Protein AF-A0A0N4XCE1-F1 (afdb_monomer_lite)

Organism: Nippostrongylus brasiliensis (NCBI:txid27835)

Foldseek 3Di:
DVQLVVLLVVLVLVLVVLLVLLVLLLVLVLVLCCLVVVDPNPDRDPVSVVSNVVSVVVSVVSSVVCSVQSQWGDDQLAIAGDPVTPCSVVVLVVSVVSRPVSLVSSLVSLVVSLVSLVPDDDPVSPVVNLLSVLVNVLSVVLSVLSVVLSCCRSPVVVCCVVPNNDSVVRNVSVVSSVVSVVSNVVSCVVSVD

Sequence (193 aa):
MFFSLFQVCGTTLNSLWLALFPLMVVLSINRILVICNVVSANEFPFASKVVMLLGWLYIIGIWLYGCITQNMTLSGVGWGYDFSKVGSDTLSALEWYFCFPSLLVTYIAYLVIVIRLKMTKSGQVGLRKNRESRILVQATLLCSYMSTLIVFWHNLDFTEFWLPATDVAIAVLNCVWIFFGYLNPALLVILNA

Structure (mmCIF, N/CA/C/O backbone):
data_AF-A0A0N4XCE1-F1
#
_entry.id   AF-A0A0N4XCE1-F1
#
loop_
_atom_site.group_PDB
_atom_site.id
_atom_site.type_symbol
_atom_site.label_atom_id
_atom_site.label_alt_id
_atom_site.label_comp_id
_atom_site.label_asym_id
_atom_site.label_entity_id
_atom_site.label_seq_id
_atom_site.pdbx_PDB_ins_code
_atom_site.Cartn_x
_atom_site.Cartn_y
_atom_site.Cartn_z
_atom_site.occupancy
_atom_site.B_iso_or_equiv
_atom_site.auth_seq_id
_atom_site.auth_comp_id
_atom_site.auth_asym_id
_atom_site.auth_atom_id
_atom_site.pdbx_PDB_model_num
ATOM 1 N N . MET A 1 1 ? 3.809 -0.750 -30.812 1.00 57.03 1 MET A N 1
ATOM 2 C CA . MET A 1 1 ? 2.467 -0.786 -30.188 1.00 57.03 1 MET A CA 1
ATOM 3 C C . MET A 1 1 ? 2.385 -1.828 -29.073 1.00 57.03 1 MET A C 1
ATOM 5 O O . MET A 1 1 ? 2.072 -1.443 -27.959 1.00 57.03 1 MET A O 1
ATOM 9 N N . PHE A 1 2 ? 2.737 -3.099 -29.320 1.00 60.16 2 PHE A N 1
ATOM 10 C CA . PHE A 1 2 ? 2.739 -4.144 -28.278 1.00 60.16 2 PHE A CA 1
ATOM 11 C C . PHE A 1 2 ? 3.648 -3.833 -27.075 1.00 60.16 2 PHE A C 1
ATOM 13 O O . PHE A 1 2 ? 3.219 -3.985 -25.940 1.00 60.16 2 PHE A O 1
ATOM 20 N N . PHE A 1 3 ? 4.868 -3.336 -27.310 1.00 65.56 3 PHE A N 1
ATOM 21 C CA . PHE A 1 3 ? 5.822 -3.035 -26.233 1.00 65.56 3 PHE A CA 1
ATOM 22 C C . PHE A 1 3 ? 5.301 -1.955 -25.270 1.00 65.56 3 PHE A C 1
ATOM 24 O O . PHE A 1 3 ? 5.286 -2.161 -24.064 1.00 65.56 3 PHE A O 1
ATOM 31 N N . SER A 1 4 ? 4.755 -0.860 -25.806 1.00 71.94 4 SER A N 1
ATOM 32 C CA . SER A 1 4 ? 4.151 0.214 -25.007 1.00 71.94 4 SER A CA 1
ATOM 33 C C . SER A 1 4 ? 2.921 -0.247 -24.223 1.00 71.94 4 SER A C 1
ATOM 35 O O . SER A 1 4 ? 2.679 0.234 -23.122 1.00 71.94 4 SER A O 1
ATOM 37 N N . LEU A 1 5 ? 2.147 -1.196 -24.766 1.00 77.56 5 LEU A N 1
ATOM 38 C CA . LEU A 1 5 ? 0.986 -1.752 -24.071 1.00 77.56 5 LEU A CA 1
ATOM 39 C C . LEU A 1 5 ? 1.404 -2.556 -22.839 1.00 77.56 5 LEU A C 1
ATOM 41 O O . LEU A 1 5 ? 0.775 -2.414 -21.795 1.00 77.56 5 LEU A O 1
ATOM 45 N N . PHE A 1 6 ? 2.494 -3.325 -22.940 1.00 79.56 6 PHE A N 1
ATOM 46 C CA . PHE A 1 6 ? 3.118 -3.904 -21.759 1.00 79.56 6 PHE A CA 1
ATOM 47 C C . PHE A 1 6 ? 3.527 -2.772 -20.816 1.00 79.56 6 PHE A C 1
ATOM 49 O O . PHE A 1 6 ? 2.880 -2.606 -19.803 1.00 79.56 6 PHE A O 1
ATOM 56 N N . GLN A 1 7 ? 4.457 -1.887 -21.148 1.00 79.56 7 GLN A N 1
ATOM 57 C CA . GLN A 1 7 ? 4.915 -0.836 -20.215 1.00 79.56 7 GLN A CA 1
ATOM 58 C C . GLN A 1 7 ? 3.780 -0.105 -19.449 1.00 79.56 7 GLN A C 1
ATOM 60 O O . GLN A 1 7 ? 3.842 0.014 -18.224 1.00 79.56 7 GLN A O 1
ATOM 65 N N . VAL A 1 8 ? 2.678 0.244 -20.129 1.00 82.50 8 VAL A N 1
ATOM 66 C CA . VAL A 1 8 ? 1.460 0.806 -19.510 1.00 82.50 8 VAL A CA 1
ATOM 67 C C . VAL A 1 8 ? 0.790 -0.140 -18.500 1.00 82.50 8 VAL A C 1
ATOM 69 O O . VAL A 1 8 ? 0.399 0.305 -17.418 1.00 82.50 8 VAL A O 1
ATOM 72 N N . CYS A 1 9 ? 0.647 -1.434 -18.797 1.00 83.75 9 CYS A N 1
ATOM 73 C CA . CYS A 1 9 ? 0.089 -2.420 -17.866 1.00 83.75 9 CYS A CA 1
ATOM 74 C C . CYS A 1 9 ? 0.880 -2.503 -16.551 1.00 83.75 9 CYS A C 1
ATOM 76 O O . CYS A 1 9 ? 0.269 -2.545 -15.487 1.00 83.75 9 CYS A O 1
ATOM 78 N N . GLY A 1 10 ? 2.211 -2.466 -16.579 1.00 81.38 10 GLY A N 1
ATOM 79 C CA . GLY A 1 10 ? 3.018 -2.535 -15.353 1.00 81.38 10 GLY A CA 1
ATOM 80 C C . GLY A 1 10 ? 3.035 -1.242 -14.577 1.00 81.38 10 GLY A C 1
ATOM 81 O O . GLY A 1 10 ? 2.929 -1.274 -13.356 1.00 81.38 10 GLY A O 1
ATOM 82 N N . THR A 1 11 ? 3.071 -0.096 -15.262 1.00 83.62 11 THR A N 1
ATOM 83 C CA . THR A 1 11 ? 2.845 1.194 -14.602 1.00 83.62 11 THR A CA 1
ATOM 84 C C . THR A 1 11 ? 1.480 1.219 -13.916 1.00 83.62 11 THR A C 1
ATOM 86 O O . THR A 1 11 ? 1.360 1.724 -12.802 1.00 83.62 11 THR A O 1
ATOM 89 N N . THR A 1 12 ? 0.457 0.636 -14.544 1.00 85.81 12 THR A N 1
ATOM 90 C CA . THR A 1 12 ? -0.886 0.515 -13.963 1.00 85.81 12 THR A CA 1
ATOM 91 C C . THR A 1 12 ? -0.891 -0.408 -12.746 1.00 85.81 12 THR A C 1
ATOM 93 O O . THR A 1 12 ? -1.392 -0.005 -11.701 1.00 85.81 12 THR A O 1
ATOM 96 N N . LEU A 1 13 ? -0.299 -1.604 -12.836 1.00 85.12 13 LEU A N 1
ATOM 97 C CA . LEU A 1 13 ? -0.189 -2.539 -11.708 1.00 85.12 13 LEU A CA 1
ATOM 98 C C . LEU A 1 13 ? 0.541 -1.911 -10.518 1.00 85.12 13 LEU A C 1
ATOM 100 O O . LEU A 1 13 ? 0.064 -1.989 -9.389 1.00 85.12 13 LEU A O 1
ATOM 104 N N . ASN A 1 14 ? 1.651 -1.231 -10.782 1.00 84.94 14 ASN A N 1
ATOM 105 C CA . ASN A 1 14 ? 2.439 -0.560 -9.763 1.00 84.94 14 ASN A CA 1
ATOM 106 C C . ASN A 1 14 ? 1.686 0.627 -9.132 1.00 84.94 14 ASN A C 1
ATOM 108 O O . ASN A 1 14 ? 1.637 0.776 -7.915 1.00 84.94 14 ASN A O 1
ATOM 112 N N . SER A 1 15 ? 0.983 1.422 -9.941 1.00 86.50 15 SER A N 1
ATOM 113 C CA . SER A 1 15 ? 0.158 2.527 -9.433 1.00 86.50 15 SER A CA 1
ATOM 114 C C . SER A 1 15 ? -1.024 2.022 -8.594 1.00 86.50 15 SER A C 1
ATOM 116 O O . SER A 1 15 ? -1.350 2.603 -7.560 1.00 86.50 15 SER A O 1
ATOM 118 N N . LEU A 1 16 ? -1.650 0.910 -8.994 1.00 85.75 16 LEU A N 1
ATOM 119 C CA . LEU A 1 16 ? -2.695 0.244 -8.212 1.00 85.75 16 LEU A CA 1
ATOM 120 C C . LEU A 1 16 ? -2.150 -0.335 -6.904 1.00 85.75 16 LEU A C 1
ATOM 122 O O . LEU A 1 16 ? -2.832 -0.268 -5.884 1.00 85.75 16 LEU A O 1
ATOM 126 N N . TRP A 1 17 ? -0.923 -0.857 -6.904 1.00 84.69 17 TRP A N 1
ATOM 127 C CA . TRP A 1 17 ? -0.234 -1.266 -5.683 1.00 84.69 17 TRP A CA 1
ATOM 128 C C . TRP A 1 17 ? -0.038 -0.083 -4.728 1.00 84.69 17 TRP A C 1
ATOM 130 O O . TRP A 1 17 ? -0.446 -0.156 -3.566 1.00 84.69 17 TRP A O 1
ATOM 140 N N . LEU A 1 18 ? 0.486 1.043 -5.226 1.00 85.94 18 LEU A N 1
ATOM 141 C CA . LEU A 1 18 ? 0.635 2.271 -4.440 1.00 85.94 18 LEU A CA 1
ATOM 142 C C . LEU A 1 18 ? -0.704 2.793 -3.904 1.00 85.94 18 LEU A C 1
ATOM 144 O O . LEU A 1 18 ? -0.746 3.371 -2.818 1.00 85.94 18 LEU A O 1
ATOM 148 N N . ALA A 1 19 ? -1.807 2.545 -4.615 1.00 86.56 19 ALA A N 1
ATOM 149 C CA . ALA A 1 19 ? -3.144 2.937 -4.183 1.00 86.56 19 ALA A CA 1
ATOM 150 C C . ALA A 1 19 ? -3.626 2.244 -2.907 1.00 86.56 19 ALA A C 1
ATOM 152 O O . ALA A 1 19 ? -4.460 2.789 -2.179 1.00 86.56 19 ALA A O 1
ATOM 153 N N . LEU A 1 20 ? -3.082 1.069 -2.593 1.00 84.81 20 LEU A N 1
ATOM 154 C CA . LEU A 1 20 ? -3.478 0.311 -1.411 1.00 84.81 20 LEU A CA 1
ATOM 155 C C . LEU A 1 20 ? -3.011 0.995 -0.118 1.00 84.81 20 LEU A C 1
ATOM 157 O O . LEU A 1 20 ? -3.714 0.935 0.889 1.00 84.81 20 LEU A O 1
ATOM 161 N N . PHE A 1 21 ? -1.886 1.713 -0.140 1.00 85.06 21 PHE A N 1
ATOM 162 C CA . PHE A 1 21 ? -1.338 2.403 1.033 1.00 85.06 21 PHE A CA 1
ATOM 163 C C . PHE A 1 21 ? -2.239 3.522 1.587 1.00 85.06 21 PHE A C 1
ATOM 165 O O . PHE A 1 21 ? -2.607 3.443 2.763 1.00 85.06 21 PHE A O 1
ATOM 172 N N . PRO A 1 22 ? -2.673 4.530 0.803 1.00 84.62 22 PRO A N 1
ATOM 173 C CA . PRO A 1 22 ? -3.560 5.573 1.309 1.00 84.62 22 PRO A CA 1
ATOM 174 C C . PRO A 1 22 ? -4.931 5.014 1.695 1.00 84.62 22 PRO A C 1
ATOM 176 O O . PRO A 1 22 ? -5.521 5.483 2.668 1.00 84.62 22 PRO A O 1
ATOM 179 N N . LEU A 1 23 ? -5.420 3.973 1.007 1.00 84.31 23 LEU A N 1
ATOM 180 C CA . LEU A 1 23 ? -6.647 3.278 1.401 1.00 84.31 23 LEU A CA 1
ATOM 181 C C . LEU A 1 23 ? -6.518 2.656 2.798 1.00 84.31 23 LEU A C 1
ATOM 183 O O . LEU A 1 23 ? -7.399 2.851 3.636 1.00 84.31 23 LEU A O 1
ATOM 187 N N . MET A 1 24 ? -5.416 1.958 3.089 1.00 83.56 24 MET A N 1
ATOM 188 C CA . MET A 1 24 ? -5.165 1.393 4.420 1.00 83.56 24 MET A CA 1
ATOM 189 C C . MET A 1 24 ? -5.079 2.469 5.505 1.00 83.56 24 MET A C 1
ATOM 191 O O . MET A 1 24 ? -5.692 2.313 6.565 1.00 83.56 24 MET A O 1
ATOM 195 N N . VAL A 1 25 ? -4.386 3.579 5.228 1.00 85.69 25 VAL A N 1
ATOM 196 C CA . VAL A 1 25 ? -4.276 4.715 6.154 1.00 85.69 25 VAL A CA 1
ATOM 197 C C . VAL A 1 25 ? -5.663 5.277 6.469 1.00 85.69 25 VAL A C 1
ATOM 199 O O . VAL A 1 25 ? -6.041 5.356 7.637 1.00 85.69 25 VAL A O 1
ATOM 202 N N . VAL A 1 26 ? -6.469 5.581 5.449 1.00 86.25 26 VAL A N 1
ATOM 203 C CA . VAL A 1 26 ? -7.836 6.102 5.612 1.00 86.25 26 VAL A CA 1
ATOM 204 C C . VAL A 1 26 ? -8.719 5.141 6.412 1.00 86.25 26 VAL A C 1
ATOM 206 O O . VAL A 1 26 ? -9.411 5.562 7.342 1.00 86.25 26 VAL A O 1
ATOM 209 N N . LEU A 1 27 ? -8.674 3.842 6.103 1.00 83.50 27 LEU A N 1
ATOM 210 C CA . LEU A 1 27 ? -9.427 2.822 6.835 1.00 83.50 27 LEU A CA 1
ATOM 211 C C . LEU A 1 27 ? -9.006 2.746 8.309 1.00 83.50 27 LEU A C 1
ATOM 213 O O . LEU A 1 27 ? -9.868 2.645 9.185 1.00 83.50 27 LEU A O 1
ATOM 217 N N . SER A 1 28 ? -7.705 2.824 8.598 1.00 83.56 28 SER A N 1
ATOM 218 C CA . SER A 1 28 ? -7.186 2.798 9.971 1.00 83.56 28 SER A CA 1
ATOM 219 C C . SER A 1 28 ? -7.600 4.035 10.783 1.00 83.56 28 SER A C 1
ATOM 221 O O . SER A 1 28 ? -8.067 3.896 11.916 1.00 83.56 28 SER A O 1
ATOM 223 N N . ILE A 1 29 ? -7.540 5.232 10.185 1.00 82.75 29 ILE A N 1
ATOM 224 C CA . ILE A 1 29 ? -7.941 6.494 10.823 1.00 82.75 29 ILE A CA 1
ATOM 225 C C . ILE A 1 29 ? -9.445 6.499 11.103 1.00 82.75 29 ILE A C 1
ATOM 227 O O . ILE A 1 29 ? -9.869 6.820 12.214 1.00 82.75 29 ILE A O 1
ATOM 231 N N . ASN A 1 30 ? -10.261 6.089 10.127 1.00 82.62 30 ASN A N 1
ATOM 232 C CA . ASN A 1 30 ? -11.711 5.993 10.300 1.00 82.62 30 ASN A CA 1
ATOM 233 C C . ASN A 1 30 ? -12.082 5.065 11.460 1.00 82.62 30 ASN A C 1
ATOM 235 O O . ASN A 1 30 ? -12.936 5.408 12.276 1.00 82.62 30 ASN A O 1
ATOM 239 N N . ARG A 1 31 ? -11.402 3.918 11.586 1.00 78.81 31 ARG A N 1
ATOM 240 C CA . ARG A 1 31 ? -11.620 2.983 12.700 1.00 78.81 31 ARG A CA 1
ATOM 241 C C . ARG A 1 31 ? -11.295 3.611 14.055 1.00 78.81 31 ARG A C 1
ATOM 243 O O . ARG A 1 31 ? -12.079 3.449 14.988 1.00 78.81 31 ARG A O 1
ATOM 250 N N . ILE A 1 32 ? -10.204 4.373 14.169 1.00 80.56 32 ILE A N 1
ATOM 251 C CA . ILE A 1 32 ? -9.887 5.107 15.407 1.00 80.56 32 ILE A CA 1
ATOM 252 C C . ILE A 1 32 ? -10.985 6.105 15.750 1.00 80.56 32 ILE A C 1
ATOM 254 O O . ILE A 1 32 ? -11.426 6.147 16.897 1.00 80.56 32 ILE A O 1
ATOM 258 N N . LEU A 1 33 ? -11.414 6.915 14.781 1.00 78.50 33 LEU A N 1
ATOM 259 C CA . LEU A 1 33 ? -12.386 7.983 15.016 1.00 78.50 33 LEU A CA 1
ATOM 260 C C . LEU A 1 33 ? -13.724 7.435 15.524 1.00 78.50 33 LEU A C 1
ATOM 262 O O . LEU A 1 33 ? -14.292 7.991 16.467 1.00 78.50 33 LEU A O 1
ATOM 266 N N . VAL A 1 34 ? -14.165 6.301 14.975 1.00 77.25 34 VAL A N 1
ATOM 267 C CA . VAL A 1 34 ? -15.360 5.584 15.438 1.00 77.25 34 VAL A CA 1
ATOM 268 C C . VAL A 1 34 ? -15.159 5.007 16.844 1.00 77.25 34 VAL A C 1
ATOM 270 O O . VAL A 1 34 ? -16.040 5.115 17.691 1.00 77.25 34 VAL A O 1
ATOM 273 N N . ILE A 1 35 ? -13.998 4.419 17.147 1.00 72.00 35 ILE A N 1
ATOM 274 C CA . ILE A 1 35 ? -13.732 3.817 18.469 1.00 72.00 35 ILE A CA 1
ATOM 275 C C . ILE A 1 35 ? -13.596 4.871 19.569 1.00 72.00 35 ILE A C 1
ATOM 277 O O . ILE A 1 35 ? -14.050 4.646 20.691 1.00 72.00 35 ILE A O 1
ATOM 281 N N . CYS A 1 36 ? -13.014 6.024 19.251 1.00 70.12 36 CYS A N 1
ATOM 282 C CA . CYS A 1 36 ? -12.940 7.167 20.153 1.00 70.12 36 CYS A CA 1
ATOM 283 C C . CYS A 1 36 ? -14.289 7.894 20.313 1.00 70.12 36 CYS A C 1
ATOM 285 O O . CYS A 1 36 ? -14.337 8.872 21.054 1.00 70.12 36 CYS A O 1
ATOM 287 N N . ASN A 1 37 ? -15.364 7.439 19.645 1.00 68.50 37 ASN A N 1
ATOM 288 C CA . ASN A 1 37 ? -16.677 8.097 19.585 1.00 68.50 37 ASN A CA 1
ATOM 289 C C . ASN A 1 37 ? -16.597 9.573 19.146 1.00 68.50 37 ASN A C 1
ATOM 291 O O . ASN A 1 37 ? -17.444 10.378 19.518 1.00 68.50 37 ASN A O 1
ATOM 295 N N . VAL A 1 38 ? -15.571 9.940 18.370 1.00 67.31 38 VAL A N 1
ATOM 296 C CA . VAL A 1 38 ? -15.424 11.302 17.829 1.00 67.31 38 VAL A CA 1
ATOM 297 C C . VAL A 1 38 ? -16.355 11.497 16.633 1.00 67.31 38 VAL A C 1
ATOM 299 O O . VAL A 1 38 ? -16.808 12.607 16.378 1.00 67.31 38 VAL A O 1
ATOM 302 N N . VAL A 1 39 ? -16.637 10.415 15.901 1.00 72.31 39 VAL A N 1
ATOM 303 C CA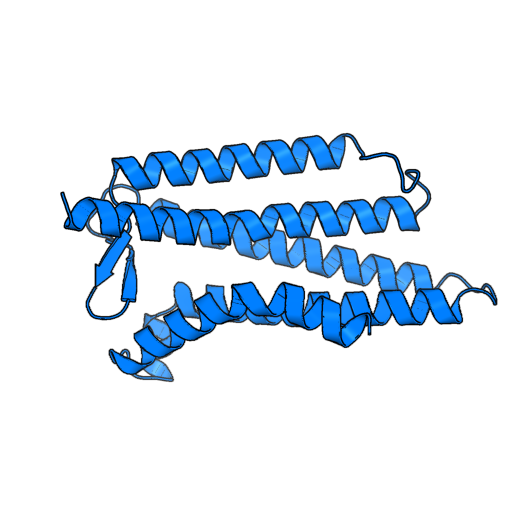 . VAL A 1 39 ? -17.449 10.409 14.680 1.00 72.31 39 VAL A CA 1
ATOM 304 C C . VAL A 1 39 ? -18.411 9.222 14.725 1.00 72.31 39 VAL A C 1
ATOM 306 O O . VAL A 1 39 ? -18.034 8.131 15.162 1.00 72.31 39 VAL A O 1
ATOM 309 N N . SER A 1 40 ? -19.653 9.423 14.277 1.00 69.19 40 SER A N 1
ATOM 310 C CA . SER A 1 40 ? -20.626 8.337 14.123 1.00 69.19 40 SER A CA 1
ATOM 311 C C . SER A 1 40 ? -20.172 7.357 13.036 1.00 69.19 40 SER A C 1
ATOM 313 O O . SER A 1 40 ? -19.583 7.759 12.040 1.00 69.19 40 SER A O 1
ATOM 315 N N . ALA A 1 41 ? -20.480 6.064 13.171 1.00 63.44 41 ALA A N 1
ATOM 316 C CA . ALA A 1 41 ? -20.074 5.046 12.194 1.00 63.44 41 ALA A CA 1
ATOM 317 C C . ALA A 1 41 ? -20.600 5.299 10.762 1.00 63.44 41 ALA A C 1
ATOM 319 O O . ALA A 1 41 ? -20.032 4.774 9.807 1.00 63.44 41 ALA A O 1
ATOM 320 N N . ASN A 1 42 ? -21.657 6.108 10.618 1.00 66.12 42 ASN A N 1
ATOM 321 C CA . ASN A 1 42 ? -22.232 6.500 9.327 1.00 66.12 42 ASN A CA 1
ATOM 322 C C . ASN A 1 42 ? -21.646 7.793 8.746 1.00 66.12 42 ASN A C 1
ATOM 324 O O . ASN A 1 42 ? -21.954 8.149 7.610 1.00 66.12 42 ASN A O 1
ATOM 328 N N . GLU A 1 43 ? -20.821 8.511 9.502 1.00 74.50 43 GLU A N 1
ATOM 329 C CA . GLU A 1 43 ? -20.242 9.768 9.056 1.00 74.50 43 GLU A CA 1
ATOM 330 C C . GLU A 1 43 ? -18.814 9.540 8.582 1.00 74.50 43 GLU A C 1
ATOM 332 O O . GLU A 1 43 ? -17.960 9.026 9.301 1.00 74.50 43 GLU A O 1
ATOM 337 N N . PHE A 1 44 ? -18.543 9.934 7.340 1.00 72.56 44 PHE A N 1
ATOM 338 C CA . PHE A 1 44 ? -17.199 9.859 6.794 1.00 72.56 44 PHE A CA 1
ATOM 339 C C . PHE A 1 44 ? -16.468 11.181 7.076 1.00 72.56 44 PHE A C 1
ATOM 341 O O . PHE A 1 44 ? -16.833 12.211 6.489 1.00 72.56 44 PHE A O 1
ATOM 348 N N . PRO A 1 45 ? -15.462 11.185 7.968 1.00 79.44 45 PRO A N 1
ATOM 349 C CA . PRO A 1 45 ? -14.859 12.411 8.467 1.00 79.44 45 PRO A CA 1
ATOM 350 C C . PRO A 1 45 ? -14.146 13.178 7.357 1.00 79.44 45 PRO A C 1
ATOM 352 O O . PRO A 1 45 ? -13.534 12.596 6.458 1.00 79.44 45 PRO A O 1
ATOM 355 N N . PHE A 1 46 ? -14.199 14.509 7.441 1.00 79.50 46 PHE A N 1
ATOM 356 C CA . PHE A 1 46 ? -13.609 15.394 6.436 1.00 79.50 46 PHE A CA 1
ATOM 357 C C . PHE A 1 46 ? -12.113 15.118 6.222 1.00 79.50 46 PHE A C 1
ATOM 359 O O . PHE A 1 46 ? -11.679 14.996 5.080 1.00 79.50 46 PHE A O 1
ATOM 366 N N . ALA A 1 47 ? -11.347 14.913 7.300 1.00 77.38 47 ALA A N 1
ATOM 367 C CA . ALA A 1 47 ? -9.919 14.593 7.222 1.00 77.38 47 ALA A CA 1
ATOM 368 C C . ALA A 1 47 ? -9.641 13.343 6.364 1.00 77.38 47 ALA A C 1
ATOM 370 O O . ALA A 1 47 ? -8.761 13.366 5.507 1.00 77.38 47 ALA A O 1
ATOM 371 N N . SER A 1 48 ? -10.443 12.286 6.512 1.00 82.12 48 SER A N 1
ATOM 372 C CA . SER A 1 48 ? -10.319 11.066 5.708 1.00 82.12 48 SER A CA 1
ATOM 373 C C . SER A 1 48 ? -10.676 11.281 4.237 1.00 82.12 48 SER A C 1
ATOM 375 O O . SER A 1 48 ? -10.051 10.669 3.374 1.00 82.12 48 SER A O 1
ATOM 377 N N . LYS A 1 49 ? -11.625 12.180 3.921 1.00 84.00 49 LYS A N 1
ATOM 378 C CA . LYS A 1 49 ? -11.914 12.581 2.526 1.00 84.00 49 LYS A CA 1
ATOM 379 C C . LYS A 1 49 ? -10.716 13.272 1.899 1.00 84.00 49 LYS A C 1
ATOM 381 O O . LYS A 1 49 ? -10.357 12.946 0.774 1.00 84.00 49 LYS A O 1
ATOM 386 N N . VAL A 1 50 ? -10.103 14.197 2.636 1.00 86.81 50 VAL A N 1
ATOM 387 C CA . VAL A 1 50 ? -8.935 14.950 2.170 1.00 86.81 50 VAL A CA 1
ATOM 388 C C . VAL A 1 50 ? -7.755 14.013 1.928 1.00 86.81 50 VAL A C 1
ATOM 390 O O . VAL A 1 50 ? -7.185 14.044 0.844 1.00 86.81 50 VAL A O 1
ATOM 393 N N . VAL A 1 51 ? -7.431 13.128 2.878 1.00 85.25 51 VAL A N 1
ATOM 394 C CA 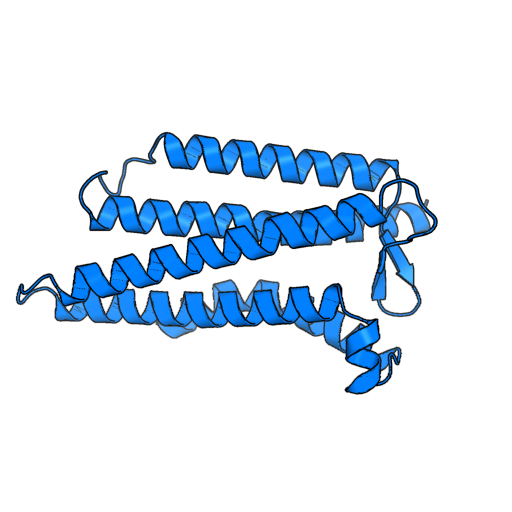. VAL A 1 51 ? -6.341 12.146 2.717 1.00 85.25 51 VAL A CA 1
ATOM 395 C C . VAL A 1 51 ? -6.600 11.221 1.527 1.00 85.25 51 VAL A C 1
ATOM 397 O O . VAL A 1 51 ? -5.696 10.984 0.731 1.00 85.25 51 VAL A O 1
ATOM 400 N N . MET A 1 52 ? -7.835 10.739 1.363 1.00 87.38 52 MET A N 1
ATOM 401 C CA . MET A 1 52 ? -8.204 9.892 0.228 1.00 87.38 52 MET A CA 1
ATOM 402 C C . MET A 1 52 ? -8.050 10.632 -1.106 1.00 87.38 52 MET A C 1
ATOM 404 O O . MET A 1 52 ? -7.484 10.080 -2.044 1.00 87.38 52 MET A O 1
ATOM 408 N N . LEU A 1 53 ? -8.514 11.881 -1.190 1.00 89.12 53 LEU A N 1
ATOM 409 C CA . LEU A 1 53 ? -8.417 12.695 -2.401 1.00 89.12 53 LEU A CA 1
ATOM 410 C C . LEU A 1 53 ? -6.959 13.007 -2.758 1.00 89.12 53 LEU A C 1
ATOM 412 O O . LEU A 1 53 ? -6.572 12.833 -3.909 1.00 89.12 53 LEU A O 1
ATOM 416 N N . LEU A 1 54 ? -6.136 13.396 -1.780 1.00 88.38 54 LEU A N 1
ATOM 417 C CA . LEU A 1 54 ? -4.702 13.621 -1.984 1.00 88.38 54 LEU A CA 1
ATOM 418 C C . LEU A 1 54 ? -3.979 12.338 -2.411 1.00 88.38 54 LEU A C 1
ATOM 420 O O . LEU A 1 54 ? -3.162 12.380 -3.327 1.00 88.38 54 LEU A O 1
ATOM 424 N N . GLY A 1 55 ? -4.320 11.199 -1.799 1.00 86.81 55 GLY A N 1
ATOM 425 C CA . GLY A 1 55 ? -3.796 9.891 -2.188 1.00 86.81 55 GLY A CA 1
ATOM 426 C C . GLY A 1 55 ? -4.117 9.560 -3.645 1.00 86.81 55 GLY A C 1
ATOM 427 O O . GLY A 1 55 ? -3.211 9.248 -4.411 1.00 86.81 55 GLY A O 1
ATOM 428 N N . TRP A 1 56 ? -5.380 9.700 -4.060 1.00 87.75 56 TRP A N 1
ATOM 429 C CA . TRP A 1 56 ? -5.794 9.476 -5.450 1.00 87.75 56 TRP A CA 1
ATOM 430 C C . TRP A 1 56 ? -5.124 10.425 -6.440 1.00 87.75 56 TRP A C 1
ATOM 432 O O . TRP A 1 56 ? -4.675 9.969 -7.489 1.00 87.75 56 TRP A O 1
ATOM 442 N N . LEU A 1 57 ? -5.008 11.714 -6.112 1.00 90.44 57 LEU A N 1
ATOM 443 C CA . LEU A 1 57 ? -4.300 12.676 -6.960 1.00 90.44 57 LEU A CA 1
ATOM 444 C C . LEU A 1 57 ? -2.827 12.291 -7.144 1.00 90.44 57 LEU A C 1
ATOM 446 O O . LEU A 1 57 ? -2.321 12.351 -8.263 1.00 90.44 57 LEU A O 1
ATOM 450 N N . TYR A 1 58 ? -2.162 11.851 -6.075 1.00 88.00 58 TYR A N 1
ATOM 451 C CA . TYR A 1 58 ? -0.785 11.366 -6.132 1.00 88.00 58 TYR A CA 1
ATOM 452 C C . TYR A 1 58 ? -0.648 10.129 -7.032 1.00 88.00 58 TYR A C 1
ATOM 454 O O . TYR A 1 58 ? 0.192 10.114 -7.930 1.00 88.00 58 TYR A O 1
ATOM 462 N N . ILE A 1 59 ? -1.521 9.130 -6.859 1.00 90.00 59 ILE A N 1
ATOM 463 C CA . ILE A 1 59 ? -1.506 7.892 -7.656 1.00 90.00 59 ILE A CA 1
ATOM 464 C C . ILE A 1 59 ? -1.765 8.183 -9.135 1.00 90.00 59 ILE A C 1
ATOM 466 O O . ILE A 1 59 ? -1.043 7.684 -9.993 1.00 90.00 59 ILE A O 1
ATOM 470 N N . ILE A 1 60 ? -2.774 9.002 -9.448 1.00 89.00 60 ILE A N 1
ATOM 471 C CA . ILE A 1 60 ? -3.096 9.376 -10.831 1.00 89.00 60 ILE A CA 1
ATOM 472 C C . ILE A 1 60 ? -1.934 10.160 -11.448 1.00 89.00 60 ILE A C 1
ATOM 474 O O . ILE A 1 60 ? -1.595 9.928 -12.605 1.00 89.00 60 ILE A O 1
ATOM 478 N N . GLY A 1 61 ? -1.294 11.047 -10.680 1.00 86.75 61 GLY A N 1
ATOM 479 C CA . GLY A 1 61 ? -0.109 11.782 -11.117 1.00 86.75 61 GLY A CA 1
ATOM 480 C C . GLY A 1 61 ? 1.052 10.856 -11.483 1.00 86.75 61 GLY A C 1
ATOM 481 O O . GLY A 1 61 ? 1.600 10.976 -12.578 1.00 86.75 61 GLY A O 1
ATOM 482 N N . ILE A 1 62 ? 1.380 9.894 -10.614 1.00 86.31 62 ILE A N 1
ATOM 483 C CA . ILE A 1 62 ? 2.418 8.884 -10.882 1.00 86.31 62 ILE A CA 1
ATOM 484 C C . ILE A 1 62 ? 2.049 8.016 -12.080 1.00 86.31 62 ILE A C 1
ATOM 486 O O . ILE A 1 62 ? 2.896 7.762 -12.933 1.00 86.31 62 ILE A O 1
ATOM 490 N N . TRP A 1 63 ? 0.791 7.592 -12.174 1.00 88.50 63 TRP A N 1
ATOM 491 C CA . TRP A 1 63 ? 0.316 6.755 -13.266 1.00 88.50 63 TRP A CA 1
ATOM 492 C C . TRP A 1 63 ? 0.427 7.464 -14.618 1.00 88.50 63 TRP A C 1
ATOM 494 O O . TRP A 1 63 ? 0.995 6.906 -15.556 1.00 88.50 63 TRP A O 1
ATOM 504 N N . LEU A 1 64 ? -0.050 8.711 -14.714 1.00 86.94 64 LEU A N 1
ATOM 505 C CA . LEU A 1 64 ? 0.048 9.520 -15.931 1.00 86.94 64 LEU A CA 1
ATOM 506 C C . LEU A 1 64 ? 1.506 9.787 -16.303 1.00 86.94 64 LEU A C 1
ATOM 508 O O . LEU A 1 64 ? 1.882 9.600 -17.459 1.00 86.94 64 LEU A O 1
ATOM 512 N N . TYR A 1 65 ? 2.330 10.176 -15.328 1.00 84.94 65 TYR A N 1
ATOM 513 C CA . TYR A 1 65 ? 3.751 10.414 -15.554 1.00 84.94 65 TYR A CA 1
ATOM 514 C C . TYR A 1 65 ? 4.444 9.141 -16.057 1.00 84.94 65 TYR A C 1
ATOM 516 O O . TYR A 1 65 ? 5.064 9.167 -17.115 1.00 84.94 65 TYR A O 1
ATOM 524 N N . GLY A 1 66 ? 4.231 8.000 -15.394 1.00 81.38 66 GLY A N 1
ATOM 525 C CA . GLY A 1 66 ? 4.781 6.707 -15.801 1.00 81.38 66 GLY A CA 1
ATOM 526 C C . GLY A 1 66 ? 4.303 6.220 -17.169 1.00 81.38 66 GLY A C 1
ATOM 527 O O . GLY A 1 66 ? 5.090 5.631 -17.908 1.00 81.38 66 GLY A O 1
ATOM 528 N N . CYS A 1 67 ? 3.056 6.516 -17.550 1.00 83.00 67 CYS A N 1
ATOM 529 C CA . CYS A 1 67 ? 2.544 6.215 -18.887 1.00 83.00 67 CYS A CA 1
ATOM 530 C C . CYS A 1 67 ? 3.202 7.081 -19.971 1.00 83.00 67 CYS A C 1
ATOM 532 O O . CYS A 1 67 ? 3.361 6.615 -21.096 1.00 83.00 67 CYS A O 1
ATOM 534 N N . ILE A 1 68 ? 3.605 8.316 -19.664 1.00 81.56 68 ILE A N 1
ATOM 535 C CA . ILE A 1 68 ? 4.271 9.209 -20.626 1.00 81.56 68 ILE A CA 1
ATOM 536 C C . ILE A 1 68 ? 5.747 8.839 -20.776 1.00 81.56 68 ILE A C 1
ATOM 538 O O . ILE A 1 68 ? 6.244 8.710 -21.893 1.00 81.56 68 ILE A O 1
ATOM 542 N N . THR A 1 69 ? 6.452 8.665 -19.661 1.00 79.44 69 THR A N 1
ATOM 543 C CA . THR A 1 69 ? 7.904 8.453 -19.655 1.00 79.44 69 THR A CA 1
ATOM 544 C C . THR A 1 69 ? 8.302 6.977 -19.805 1.00 79.44 69 THR A C 1
ATOM 546 O O . THR A 1 69 ? 9.466 6.692 -20.080 1.00 79.44 69 THR A O 1
ATOM 549 N N . GLN A 1 70 ? 7.330 6.052 -19.735 1.00 77.75 70 GLN A N 1
ATOM 550 C CA . GLN A 1 70 ? 7.493 4.606 -19.958 1.00 77.75 70 GLN A CA 1
ATOM 551 C C . GLN A 1 70 ? 8.546 3.990 -19.015 1.00 77.75 70 GLN A C 1
ATOM 553 O O . GLN A 1 70 ? 9.454 3.279 -19.439 1.00 77.75 70 GLN A O 1
ATOM 558 N N . ASN A 1 71 ? 8.411 4.284 -17.718 1.00 75.00 71 ASN A N 1
ATOM 559 C CA . ASN A 1 71 ? 9.440 4.037 -16.687 1.00 75.00 71 ASN A CA 1
ATOM 560 C C . ASN A 1 71 ? 9.598 2.572 -16.294 1.00 75.00 71 ASN A C 1
ATOM 562 O O . ASN A 1 71 ? 10.582 2.207 -15.655 1.00 75.00 71 ASN A O 1
ATOM 566 N N . MET A 1 72 ? 8.603 1.760 -16.637 1.00 74.94 72 MET A N 1
ATOM 567 C CA . MET A 1 72 ? 8.602 0.330 -16.394 1.00 74.94 72 MET A CA 1
ATOM 568 C C . MET A 1 72 ? 8.956 -0.378 -17.693 1.00 74.94 72 MET A C 1
ATOM 570 O O . MET A 1 72 ? 8.360 -0.113 -18.740 1.00 74.94 72 MET A O 1
ATOM 574 N N . THR A 1 73 ? 9.912 -1.293 -17.625 1.00 76.62 73 THR A N 1
ATOM 575 C CA . THR A 1 73 ? 10.248 -2.196 -18.726 1.00 76.62 73 THR A CA 1
ATOM 576 C C . THR A 1 73 ? 10.108 -3.639 -18.264 1.00 76.62 73 THR A C 1
ATOM 578 O O . THR A 1 73 ? 10.208 -3.951 -17.076 1.00 76.62 73 THR A O 1
ATOM 581 N N . LEU A 1 74 ? 9.818 -4.524 -19.215 1.00 72.25 74 LEU A N 1
ATOM 582 C CA . LEU A 1 74 ? 9.852 -5.958 -18.975 1.00 72.25 74 LEU A CA 1
ATOM 583 C C . LEU A 1 74 ? 11.301 -6.419 -19.176 1.00 72.25 74 LEU A C 1
ATOM 585 O O . LEU A 1 74 ? 11.771 -6.477 -20.313 1.00 72.25 74 LEU A O 1
ATOM 589 N N . SER A 1 75 ? 12.007 -6.695 -18.081 1.00 65.81 75 SER A N 1
ATOM 590 C CA . SER A 1 75 ? 13.372 -7.225 -18.107 1.00 65.81 75 SER A CA 1
ATOM 591 C C . SER A 1 75 ? 13.315 -8.722 -17.809 1.00 65.81 75 SER A C 1
ATOM 593 O O . SER A 1 75 ? 13.027 -9.137 -16.685 1.00 65.81 75 SER A O 1
ATOM 595 N N . GLY A 1 76 ? 13.506 -9.545 -18.843 1.00 70.94 76 GLY A N 1
ATOM 596 C CA . GLY A 1 76 ? 13.406 -11.001 -18.737 1.00 70.94 76 GLY A CA 1
ATOM 597 C C . GLY A 1 76 ? 11.994 -11.466 -18.363 1.00 70.94 76 GLY A C 1
ATOM 598 O O . GLY A 1 76 ? 11.054 -11.314 -19.142 1.00 70.94 76 GLY A O 1
ATOM 599 N N . VAL A 1 77 ? 11.855 -12.054 -17.171 1.00 68.94 77 VAL A N 1
ATOM 600 C CA . VAL A 1 77 ? 10.608 -12.664 -16.667 1.00 68.94 77 VAL A CA 1
ATOM 601 C C . VAL A 1 77 ? 9.807 -11.770 -15.711 1.00 68.94 77 VAL A C 1
ATOM 603 O O . VAL A 1 77 ? 8.806 -12.219 -15.150 1.00 68.94 77 VAL A O 1
ATOM 606 N N . GLY A 1 78 ? 10.219 -10.515 -15.510 1.00 69.25 78 GLY A N 1
ATOM 607 C CA . GLY A 1 78 ? 9.568 -9.598 -14.576 1.00 69.25 78 GLY A CA 1
ATOM 608 C C . GLY A 1 78 ? 9.547 -8.147 -15.039 1.00 69.25 78 GLY A C 1
ATOM 609 O O . GLY A 1 78 ? 10.188 -7.759 -16.017 1.00 69.25 78 GLY A O 1
ATOM 610 N N . TRP A 1 79 ? 8.776 -7.339 -14.316 1.00 74.94 79 TRP A N 1
ATOM 611 C CA . TRP A 1 79 ? 8.739 -5.890 -14.498 1.00 74.94 79 TRP A CA 1
ATOM 612 C C . TRP A 1 79 ? 9.777 -5.252 -13.599 1.00 74.94 79 TRP A C 1
ATOM 614 O O . TRP A 1 79 ? 9.940 -5.678 -12.459 1.00 74.94 79 TRP A O 1
ATOM 624 N N . GLY A 1 80 ? 10.441 -4.223 -14.103 1.00 75.38 80 GLY A N 1
ATOM 625 C CA . GLY A 1 80 ? 11.411 -3.455 -13.344 1.00 75.38 80 GLY A CA 1
ATOM 626 C C . GLY A 1 80 ? 11.470 -2.013 -13.818 1.00 75.38 80 GLY A C 1
ATOM 627 O O . GLY A 1 80 ? 10.989 -1.670 -14.905 1.00 75.38 80 GLY A O 1
ATOM 628 N N . TYR A 1 81 ? 12.072 -1.172 -12.984 1.00 72.31 81 TYR A N 1
ATOM 629 C CA . TYR A 1 81 ? 12.378 0.200 -13.353 1.00 72.31 81 TYR A CA 1
ATOM 630 C C . TYR A 1 81 ? 13.501 0.249 -14.382 1.00 72.31 81 TYR A C 1
ATOM 632 O O . TYR A 1 81 ? 14.550 -0.367 -14.208 1.00 72.31 81 TYR A O 1
ATOM 640 N N . ASP A 1 82 ? 13.288 1.020 -15.445 1.00 74.31 82 ASP A N 1
ATOM 641 C CA . ASP A 1 82 ? 14.355 1.391 -16.366 1.00 74.31 82 ASP A CA 1
ATOM 642 C C . ASP A 1 82 ? 15.054 2.656 -15.846 1.00 74.31 82 ASP A C 1
ATOM 644 O O . ASP A 1 82 ? 14.605 3.786 -16.072 1.00 74.31 82 ASP A O 1
ATOM 648 N N . PHE A 1 83 ? 16.160 2.468 -15.124 1.00 72.12 83 PHE A N 1
ATOM 649 C CA . PHE A 1 83 ? 16.978 3.558 -14.577 1.00 72.12 83 PHE A CA 1
ATOM 650 C C . PHE A 1 83 ? 17.695 4.393 -15.652 1.00 72.12 83 PHE A C 1
ATOM 652 O O . PHE A 1 83 ? 18.261 5.438 -15.350 1.00 72.12 83 PHE A O 1
ATOM 659 N N . SER A 1 84 ? 17.630 4.001 -16.932 1.00 70.94 84 SER A N 1
ATOM 660 C CA . SER A 1 84 ? 18.112 4.846 -18.033 1.00 70.94 84 SER A CA 1
ATOM 661 C C . SER A 1 84 ? 17.143 5.981 -18.396 1.00 70.94 84 SER A C 1
ATOM 663 O O . SER A 1 84 ? 17.513 6.911 -19.120 1.00 70.94 84 SER A O 1
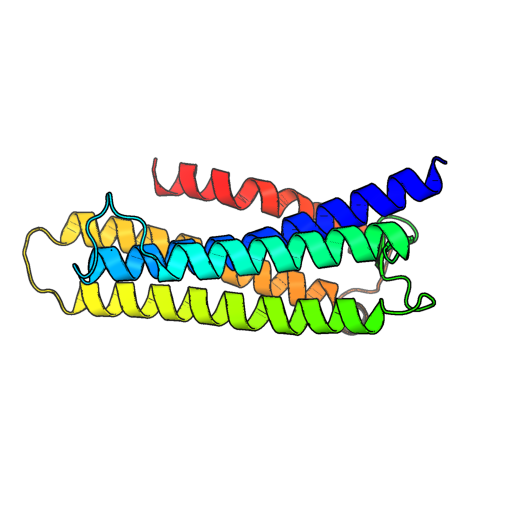ATOM 665 N N . LYS A 1 85 ? 15.889 5.920 -17.920 1.00 73.38 85 LYS A N 1
ATOM 666 C CA . LYS A 1 85 ? 14.842 6.908 -18.212 1.00 73.38 85 LYS A CA 1
ATOM 667 C C . LYS A 1 85 ? 14.786 8.004 -17.158 1.00 73.38 85 LYS A C 1
ATOM 669 O O . LYS A 1 85 ? 14.969 7.782 -15.968 1.00 73.38 85 LYS A O 1
ATOM 674 N N . VAL A 1 86 ? 14.475 9.217 -17.607 1.00 72.69 86 VAL A N 1
ATOM 675 C CA . VAL A 1 86 ? 14.377 10.384 -16.727 1.00 72.69 86 VAL A CA 1
ATOM 676 C C . VAL A 1 86 ? 13.257 10.174 -15.706 1.00 72.69 86 VAL A C 1
ATOM 678 O O . VAL A 1 86 ? 12.109 9.942 -16.076 1.00 72.69 86 VAL A O 1
ATOM 681 N N . GLY A 1 87 ? 13.600 10.300 -14.424 1.00 70.50 87 GLY A N 1
ATOM 682 C CA . GLY A 1 87 ? 12.645 10.294 -13.318 1.00 70.50 87 GLY A CA 1
ATOM 683 C C . GLY A 1 87 ? 12.329 8.924 -12.717 1.00 70.50 87 GLY A C 1
ATOM 684 O O . GLY A 1 87 ? 11.607 8.882 -11.725 1.00 70.50 87 GLY A O 1
ATOM 685 N N . SER A 1 88 ? 12.870 7.817 -13.236 1.00 74.06 88 SER A N 1
ATOM 686 C CA . SER A 1 88 ? 12.656 6.486 -12.640 1.00 74.06 88 SER A CA 1
ATOM 687 C C . SER A 1 88 ? 13.320 6.338 -11.267 1.00 74.06 88 SER A C 1
ATOM 689 O O . SER A 1 88 ? 12.678 5.827 -10.351 1.00 74.06 88 SER A O 1
ATOM 691 N N . ASP A 1 89 ? 14.521 6.895 -11.068 1.00 77.94 89 ASP A N 1
ATOM 692 C CA . ASP A 1 89 ? 15.164 6.994 -9.745 1.00 77.94 89 ASP A CA 1
ATOM 693 C C . ASP A 1 89 ? 14.294 7.760 -8.743 1.00 77.94 89 ASP A C 1
ATOM 695 O O . ASP A 1 89 ? 14.092 7.343 -7.602 1.00 77.94 89 ASP A O 1
ATOM 699 N N . THR A 1 90 ? 13.742 8.895 -9.183 1.00 80.00 90 THR A N 1
ATOM 700 C CA . THR A 1 90 ? 12.898 9.745 -8.338 1.00 80.00 90 THR A CA 1
ATOM 701 C C . THR A 1 90 ? 11.593 9.048 -7.981 1.00 80.00 90 THR A C 1
ATOM 703 O O . THR A 1 90 ? 11.160 9.138 -6.837 1.00 80.00 90 THR A O 1
ATOM 706 N N . LEU A 1 91 ? 10.978 8.330 -8.922 1.00 80.62 91 LEU A N 1
ATOM 707 C CA . LEU A 1 91 ? 9.781 7.540 -8.645 1.00 80.62 91 LEU A CA 1
ATOM 708 C C . LEU A 1 91 ? 10.069 6.407 -7.670 1.00 80.62 91 LEU A C 1
ATOM 710 O O . LEU A 1 91 ? 9.365 6.305 -6.676 1.00 80.62 91 LEU A O 1
ATOM 714 N N . SER A 1 92 ? 11.130 5.632 -7.892 1.00 80.88 92 SER A N 1
ATOM 715 C CA . SER A 1 92 ? 11.538 4.558 -6.981 1.00 80.88 92 SER A CA 1
ATOM 716 C C . SER A 1 92 ? 11.770 5.088 -5.556 1.00 80.88 92 SER A C 1
ATOM 718 O O . SER A 1 92 ? 11.245 4.544 -4.584 1.00 80.88 92 SER A O 1
ATOM 720 N N . ALA A 1 93 ? 12.459 6.225 -5.410 1.00 82.12 93 ALA A N 1
ATOM 721 C CA . ALA A 1 93 ? 12.636 6.866 -4.108 1.00 82.12 93 ALA A CA 1
ATOM 722 C C . ALA A 1 93 ? 11.301 7.334 -3.498 1.00 82.12 93 ALA A C 1
ATOM 724 O O . ALA A 1 93 ? 11.046 7.118 -2.311 1.00 82.12 93 ALA A O 1
ATOM 725 N N . LEU A 1 94 ? 10.433 7.965 -4.294 1.00 82.94 94 LEU A N 1
ATOM 726 C CA . LEU A 1 94 ? 9.119 8.427 -3.843 1.00 82.94 94 LEU A CA 1
ATOM 727 C C . LEU A 1 94 ? 8.240 7.274 -3.354 1.00 82.94 94 LEU A C 1
ATOM 729 O O . LEU A 1 94 ? 7.556 7.436 -2.346 1.00 82.94 94 LEU A O 1
ATOM 733 N N . GLU A 1 95 ? 8.282 6.118 -4.012 1.00 83.75 95 GLU A N 1
ATOM 734 C CA . GLU A 1 95 ? 7.562 4.923 -3.571 1.00 83.75 95 GLU A CA 1
ATOM 735 C C . GLU A 1 95 ? 8.008 4.475 -2.193 1.00 83.75 95 GLU A C 1
ATOM 737 O O . GLU A 1 95 ? 7.168 4.273 -1.313 1.00 83.75 95 GLU A O 1
ATOM 742 N N . TRP A 1 96 ? 9.318 4.397 -1.972 1.00 81.94 96 TRP A N 1
ATOM 743 C CA . TRP A 1 96 ? 9.869 4.058 -0.668 1.00 81.94 96 TRP A CA 1
ATOM 744 C C . TRP A 1 96 ? 9.391 5.046 0.405 1.00 81.94 96 TRP A C 1
ATOM 746 O O . TRP A 1 96 ? 8.848 4.647 1.442 1.00 81.94 96 TRP A O 1
ATOM 756 N N . TYR A 1 97 ? 9.545 6.349 0.150 1.00 84.56 97 TYR A N 1
ATOM 757 C CA . TYR A 1 97 ? 9.157 7.401 1.093 1.00 84.56 97 TYR A CA 1
ATOM 758 C C . TYR A 1 97 ? 7.650 7.508 1.309 1.00 84.56 97 TYR A C 1
ATOM 760 O O . TYR A 1 97 ? 7.231 8.029 2.337 1.00 84.56 97 TYR A O 1
ATOM 768 N N . PHE A 1 98 ? 6.825 7.026 0.386 1.00 84.50 98 PHE A N 1
ATOM 769 C CA . PHE A 1 98 ? 5.376 7.033 0.538 1.00 84.50 98 PHE A CA 1
ATOM 770 C C . PHE A 1 98 ? 4.864 5.771 1.248 1.00 84.50 98 PHE A C 1
ATOM 772 O O . PHE A 1 98 ? 4.015 5.852 2.144 1.00 84.50 98 PHE A O 1
ATOM 779 N N . CYS A 1 99 ? 5.410 4.601 0.905 1.00 85.62 99 CYS A N 1
ATOM 780 C CA . CYS A 1 99 ? 4.966 3.312 1.430 1.00 85.62 99 CYS A CA 1
ATOM 781 C C . CYS A 1 99 ? 5.303 3.145 2.916 1.00 85.62 99 CYS A C 1
ATOM 783 O O . CYS A 1 99 ? 4.421 2.818 3.713 1.00 85.62 99 CYS A O 1
ATOM 785 N N . PHE A 1 100 ? 6.552 3.404 3.319 1.00 85.31 100 PHE A N 1
ATOM 786 C CA . PHE A 1 100 ? 6.996 3.161 4.698 1.00 85.31 100 PHE A CA 1
ATOM 787 C C . PHE A 1 100 ? 6.253 4.010 5.742 1.00 85.31 100 PHE A C 1
ATOM 789 O O . PHE A 1 100 ? 5.755 3.440 6.718 1.00 85.31 100 PHE A O 1
ATOM 796 N N . PRO A 1 101 ? 6.094 5.336 5.568 1.00 87.06 101 PRO A N 1
ATOM 797 C CA . PRO A 1 101 ? 5.299 6.142 6.489 1.00 87.06 101 PRO A CA 1
ATOM 798 C C . PRO A 1 101 ? 3.828 5.728 6.517 1.00 87.06 101 PRO A C 1
ATOM 800 O O . PRO A 1 101 ? 3.234 5.688 7.592 1.00 87.06 101 PRO A O 1
ATOM 803 N N . SER A 1 102 ? 3.246 5.357 5.372 1.00 86.06 102 SER A N 1
ATOM 804 C CA . SER A 1 102 ? 1.856 4.886 5.310 1.00 86.06 102 SER A CA 1
ATOM 805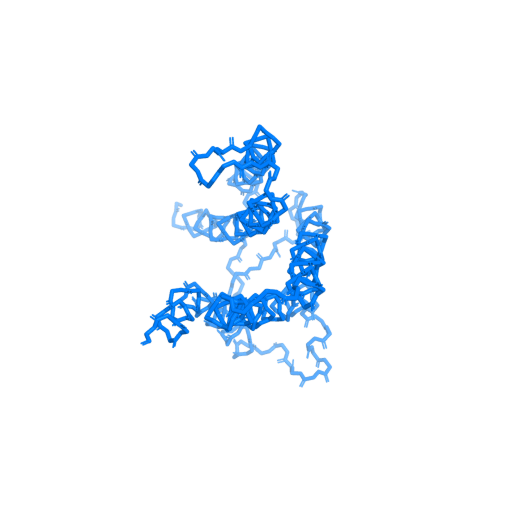 C C . SER A 1 102 ? 1.651 3.596 6.111 1.00 86.06 102 SER A C 1
ATOM 807 O O . SER A 1 102 ? 0.680 3.476 6.866 1.00 86.06 102 SER A O 1
ATOM 809 N N . LEU A 1 103 ? 2.588 2.648 6.007 1.00 86.75 103 LEU A N 1
ATOM 810 C CA . LEU A 1 103 ? 2.597 1.421 6.807 1.00 86.75 103 LEU A CA 1
ATOM 811 C C . LEU A 1 103 ? 2.774 1.724 8.300 1.00 86.75 103 LEU A C 1
ATOM 813 O O . LEU A 1 103 ? 2.021 1.206 9.125 1.00 86.75 103 LEU A O 1
ATOM 817 N N . LEU A 1 104 ? 3.707 2.613 8.649 1.00 87.75 104 LEU A N 1
ATOM 818 C CA . LEU A 1 104 ? 3.963 3.006 10.034 1.00 87.75 104 LEU A CA 1
ATOM 819 C C . LEU A 1 104 ? 2.736 3.665 10.680 1.00 87.75 104 LEU A C 1
ATOM 821 O O . LEU A 1 104 ? 2.340 3.276 11.779 1.00 87.75 104 LEU A O 1
ATOM 825 N N . VAL A 1 105 ? 2.103 4.623 9.995 1.00 87.31 105 VAL A N 1
ATOM 826 C CA . VAL A 1 105 ? 0.878 5.290 10.466 1.00 87.31 105 VAL A CA 1
ATOM 827 C C . VAL A 1 105 ? -0.240 4.273 10.667 1.00 87.31 105 VAL A C 1
ATOM 829 O O . VAL A 1 105 ? -0.883 4.271 11.717 1.00 87.31 105 VAL A O 1
ATOM 832 N N . THR A 1 106 ? -0.433 3.368 9.703 1.00 87.19 106 THR A N 1
ATOM 833 C CA . THR A 1 106 ? -1.438 2.300 9.788 1.00 87.19 106 THR A CA 1
ATOM 834 C C . THR A 1 106 ? -1.183 1.394 10.997 1.00 87.19 106 THR A C 1
ATOM 836 O O . THR A 1 106 ? -2.106 1.084 11.751 1.00 87.19 106 THR A O 1
ATOM 839 N N . TYR A 1 107 ? 0.068 0.999 11.237 1.00 85.69 107 TYR A N 1
ATOM 840 C CA . TYR A 1 107 ? 0.434 0.135 12.358 1.00 85.69 107 TYR A CA 1
ATOM 841 C C . TYR A 1 107 ? 0.237 0.818 13.720 1.00 85.69 107 TYR A C 1
ATOM 843 O O . TYR A 1 107 ? -0.407 0.255 14.611 1.00 85.69 107 TYR A O 1
ATOM 851 N N . ILE A 1 108 ? 0.715 2.059 13.872 1.00 87.94 108 ILE A N 1
ATOM 852 C CA . ILE A 1 108 ? 0.507 2.864 15.087 1.00 87.94 108 ILE A CA 1
ATOM 853 C C . ILE A 1 108 ? -0.989 3.030 15.356 1.00 87.94 108 ILE A C 1
AT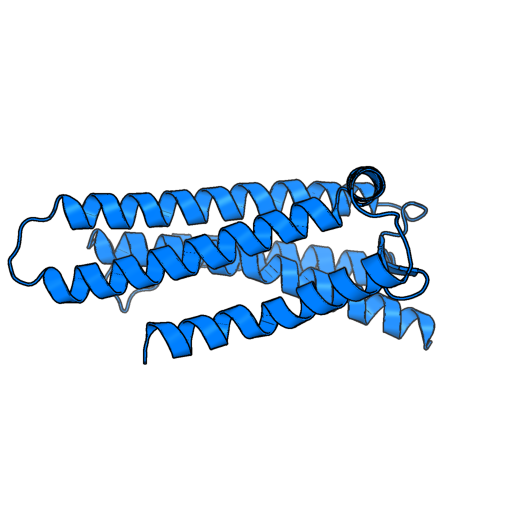OM 855 O O . ILE A 1 108 ? -1.433 2.886 16.498 1.00 87.94 108 ILE A O 1
ATOM 859 N N . ALA A 1 109 ? -1.779 3.275 14.308 1.00 86.06 109 ALA A N 1
ATOM 860 C CA . ALA A 1 109 ? -3.214 3.436 14.432 1.00 86.06 109 ALA A CA 1
ATOM 861 C C . ALA A 1 109 ? -3.885 2.202 15.065 1.00 86.06 109 ALA A C 1
ATOM 863 O O . ALA A 1 109 ? -4.650 2.326 16.027 1.00 86.06 109 ALA A O 1
ATOM 864 N N . TYR A 1 110 ? -3.547 0.998 14.600 1.00 83.69 110 TYR A N 1
ATOM 865 C CA . TYR A 1 110 ? -4.087 -0.235 15.176 1.00 83.69 110 TYR A CA 1
ATOM 866 C C . TYR A 1 110 ? -3.580 -0.528 16.596 1.00 83.69 110 TYR A C 1
ATOM 868 O O . TYR A 1 110 ? -4.350 -1.025 17.423 1.00 83.69 110 TYR A O 1
ATOM 876 N N . LEU A 1 111 ? -2.334 -0.179 16.935 1.00 84.38 111 LEU A N 1
ATOM 877 C CA . LEU A 1 111 ? -1.846 -0.296 18.316 1.00 84.38 111 LEU A CA 1
ATOM 878 C C . LEU A 1 111 ? -2.648 0.588 19.279 1.00 84.38 111 LEU A C 1
ATOM 880 O O . LEU A 1 111 ? -3.055 0.125 20.348 1.00 84.38 111 LEU A O 1
ATOM 884 N N . VAL A 1 112 ? -2.933 1.833 18.886 1.00 85.38 112 VAL A N 1
ATOM 885 C CA . VAL A 1 112 ? -3.762 2.757 19.676 1.00 85.38 112 VAL A CA 1
ATOM 886 C C . VAL A 1 112 ? -5.161 2.181 19.903 1.00 85.38 112 VAL A C 1
ATOM 888 O O . VAL A 1 112 ? -5.659 2.233 21.031 1.00 85.38 112 VAL A O 1
ATOM 891 N N . ILE A 1 113 ? -5.773 1.577 18.876 1.00 82.94 113 ILE A N 1
ATOM 892 C CA . ILE A 1 113 ? -7.077 0.900 18.984 1.00 82.94 113 ILE A CA 1
ATOM 893 C C . ILE A 1 113 ? -7.040 -0.182 20.072 1.00 82.94 113 ILE A C 1
ATOM 895 O O . ILE A 1 113 ? -7.885 -0.206 20.969 1.00 82.94 113 ILE A O 1
ATOM 899 N N . VAL A 1 114 ? -6.037 -1.057 20.038 1.00 80.81 114 VAL A N 1
ATOM 900 C CA . VAL A 1 114 ? -5.918 -2.185 20.974 1.00 80.81 114 VAL A CA 1
ATOM 901 C C . VAL A 1 114 ? -5.681 -1.704 22.403 1.00 80.81 114 VAL A C 1
ATOM 903 O O . VAL A 1 114 ? -6.282 -2.238 23.338 1.00 80.81 114 VAL A O 1
ATOM 906 N N . ILE A 1 115 ? -4.835 -0.685 22.588 1.00 83.12 115 ILE A N 1
ATOM 907 C CA . ILE A 1 115 ? -4.569 -0.085 23.902 1.00 83.12 115 ILE A CA 1
ATOM 908 C C . ILE A 1 115 ? -5.856 0.523 24.475 1.00 83.12 115 ILE A C 1
ATOM 910 O O . ILE A 1 115 ? -6.244 0.185 25.594 1.00 83.12 115 ILE A O 1
ATOM 914 N N . ARG A 1 116 ? -6.574 1.341 23.692 1.00 79.38 116 ARG A N 1
ATOM 915 C CA . ARG A 1 116 ? -7.860 1.953 24.085 1.00 79.38 116 ARG A CA 1
ATOM 916 C C . ARG A 1 116 ? -8.891 0.903 24.509 1.00 79.38 116 ARG A C 1
ATOM 918 O O . ARG A 1 116 ? -9.557 1.061 25.534 1.00 79.38 116 ARG A O 1
ATOM 925 N N . LEU A 1 117 ? -8.995 -0.191 23.756 1.00 75.94 117 LEU A N 1
ATOM 926 C CA . LEU A 1 117 ? -9.919 -1.286 24.058 1.00 75.94 117 LEU A CA 1
ATOM 927 C C . LEU A 1 117 ? -9.529 -2.053 25.324 1.00 75.94 117 LEU A C 1
ATOM 929 O O . LEU A 1 117 ? -10.408 -2.430 26.093 1.00 75.94 117 LEU A O 1
ATOM 933 N N . LYS A 1 118 ? -8.229 -2.256 25.581 1.00 75.00 118 LYS A N 1
ATOM 934 C CA . LYS A 1 118 ? -7.746 -2.876 26.828 1.00 75.00 118 LYS A CA 1
ATOM 935 C C . LYS A 1 118 ? -8.003 -1.998 28.056 1.00 75.00 118 LYS A C 1
ATOM 937 O O . LYS A 1 118 ? -8.269 -2.534 29.127 1.00 75.00 118 LYS A O 1
ATOM 942 N N . MET A 1 119 ? -7.934 -0.675 27.907 1.00 76.38 119 MET A N 1
ATOM 943 C CA . MET A 1 119 ? -8.189 0.277 28.996 1.00 76.38 119 MET A CA 1
ATOM 944 C C . MET A 1 119 ? -9.687 0.435 29.321 1.00 76.38 119 MET A C 1
ATOM 946 O O . MET A 1 119 ? -10.033 0.842 30.429 1.00 76.38 119 MET A O 1
ATOM 950 N N . THR A 1 120 ? -10.586 0.083 28.396 1.00 71.19 120 THR A N 1
ATOM 951 C CA . THR A 1 120 ? -12.042 0.207 28.577 1.00 71.19 120 THR A CA 1
ATOM 952 C C . THR A 1 120 ? -12.616 -1.030 29.293 1.00 71.19 120 THR A C 1
ATOM 954 O O . THR A 1 120 ? -12.719 -2.105 28.711 1.00 71.19 120 THR A O 1
ATOM 957 N N . LYS A 1 121 ? -13.005 -0.893 30.570 1.00 59.22 121 LYS A N 1
ATOM 958 C CA . LYS A 1 121 ? -13.339 -1.999 31.505 1.00 59.22 121 LYS A CA 1
ATOM 959 C C . LYS A 1 121 ? -14.786 -2.566 31.471 1.00 59.22 121 LYS A C 1
ATOM 961 O O . LYS A 1 121 ? -15.207 -3.172 32.449 1.00 59.22 121 LYS A O 1
ATOM 966 N N . SER A 1 122 ? -15.581 -2.412 30.408 1.00 55.00 122 SER A N 1
ATOM 967 C CA . SER A 1 122 ? -17.011 -2.818 30.445 1.00 55.00 122 SER A CA 1
ATOM 968 C C . SER A 1 122 ? -17.284 -4.276 30.010 1.00 55.00 122 SER A C 1
ATOM 970 O O . SER A 1 122 ? -16.669 -4.786 29.084 1.00 55.00 122 SER A O 1
ATOM 972 N N . GLY A 1 123 ? -18.241 -4.967 30.639 1.00 54.84 123 GLY A N 1
ATOM 973 C CA . GLY A 1 123 ? -18.562 -6.391 30.409 1.00 54.84 123 GLY A CA 1
ATOM 974 C C . GLY A 1 123 ? -19.107 -6.763 29.016 1.00 54.84 123 GLY A C 1
ATOM 975 O O . GLY A 1 123 ? -19.108 -7.936 28.661 1.00 54.84 123 GLY A O 1
ATOM 976 N N . GLN A 1 124 ? -19.490 -5.792 28.177 1.00 51.22 124 GLN A N 1
ATOM 977 C CA . GLN A 1 124 ? -19.852 -6.009 26.759 1.00 51.22 124 GLN A CA 1
ATOM 978 C C . GLN A 1 124 ? -18.629 -6.096 25.814 1.00 51.22 124 GLN A C 1
ATOM 980 O O . GLN A 1 124 ? -18.767 -6.259 24.602 1.00 51.22 124 GLN A O 1
ATOM 985 N N . VAL A 1 125 ? -17.410 -5.981 26.354 1.00 56.59 125 VAL A N 1
ATOM 986 C CA . VAL A 1 125 ? -16.163 -5.809 25.590 1.00 56.59 125 VAL A CA 1
ATOM 987 C C . VAL A 1 125 ? -15.613 -7.117 25.009 1.00 56.59 125 VAL A C 1
ATOM 989 O O . VAL A 1 125 ? -14.818 -7.048 24.083 1.00 56.59 125 VAL A O 1
ATOM 992 N N . GLY A 1 126 ? -16.038 -8.306 25.452 1.00 58.12 126 GLY A N 1
ATOM 993 C CA . GLY A 1 126 ? -15.449 -9.585 25.009 1.00 58.12 126 GLY A CA 1
ATOM 994 C C . GLY A 1 126 ? -15.521 -9.839 23.493 1.00 58.12 126 GLY A C 1
ATOM 995 O O . GLY A 1 126 ? -14.496 -10.056 22.847 1.00 58.12 126 GLY A O 1
ATOM 996 N N . LEU A 1 127 ? -16.717 -9.739 22.904 1.00 59.03 127 LEU A N 1
ATOM 997 C CA . LEU A 1 127 ? -16.937 -9.931 21.460 1.00 59.03 127 LEU A CA 1
ATOM 998 C C . LEU A 1 127 ? -16.288 -8.819 20.621 1.00 59.03 127 LEU A C 1
ATOM 1000 O O . LEU A 1 127 ? -15.636 -9.100 19.615 1.00 59.03 127 LEU A O 1
ATOM 1004 N N . ARG A 1 128 ? -16.400 -7.559 21.069 1.00 64.06 128 ARG A N 1
ATOM 1005 C CA . ARG A 1 128 ? -15.775 -6.402 20.407 1.00 64.06 128 ARG A CA 1
ATOM 1006 C C . ARG A 1 128 ? -14.247 -6.503 20.450 1.00 64.06 128 ARG A C 1
ATOM 1008 O O . ARG A 1 128 ? -13.597 -6.326 19.433 1.00 64.06 128 ARG A O 1
ATOM 1015 N N . LYS A 1 129 ? -13.665 -6.889 21.585 1.00 66.88 129 LYS A N 1
ATOM 1016 C CA . LYS A 1 129 ? -12.221 -7.105 21.763 1.00 66.88 129 LYS A CA 1
ATOM 1017 C C . LYS A 1 129 ? -11.690 -8.234 20.882 1.00 66.88 129 LYS A C 1
ATOM 1019 O O . LYS A 1 129 ? -10.628 -8.071 20.291 1.00 66.88 129 LYS A O 1
ATOM 1024 N N . ASN A 1 130 ? -12.421 -9.344 20.760 1.00 69.38 130 ASN A N 1
ATOM 1025 C CA . ASN A 1 130 ? -12.022 -10.455 19.892 1.00 69.38 130 ASN A CA 1
ATOM 1026 C C . ASN A 1 130 ? -12.032 -10.047 18.414 1.00 69.38 130 ASN A C 1
ATOM 1028 O O . ASN A 1 130 ? -11.065 -10.320 17.706 1.00 69.38 130 ASN A O 1
ATOM 1032 N N . ARG A 1 131 ? -13.072 -9.333 17.963 1.00 73.19 131 ARG A N 1
ATOM 1033 C CA . ARG A 1 131 ? -13.148 -8.806 16.592 1.00 73.19 131 ARG A CA 1
ATOM 1034 C C . ARG A 1 131 ? -11.989 -7.856 16.280 1.00 73.19 131 ARG A C 1
ATOM 1036 O O . ARG A 1 131 ? -11.331 -8.006 15.258 1.00 73.19 131 ARG A O 1
ATOM 1043 N N . GLU A 1 132 ? -11.698 -6.925 17.179 1.00 73.88 132 GLU A N 1
ATOM 1044 C CA . GLU A 1 132 ? -10.631 -5.934 16.988 1.00 73.88 132 GLU A CA 1
ATOM 1045 C C . GLU A 1 132 ? -9.232 -6.562 17.072 1.00 73.88 132 GLU A C 1
ATOM 1047 O O . GLU A 1 132 ? -8.332 -6.186 16.327 1.00 73.88 132 GLU A O 1
ATOM 1052 N N . SER A 1 133 ? -9.050 -7.588 17.910 1.00 73.31 133 SER A N 1
ATOM 1053 C CA . SER A 1 133 ? -7.810 -8.370 17.936 1.00 73.31 133 SER A CA 1
ATOM 1054 C C . SER A 1 133 ? -7.592 -9.139 16.632 1.00 73.31 133 SER A C 1
ATOM 1056 O O . SER A 1 133 ? -6.460 -9.209 16.162 1.00 73.31 133 SER A O 1
ATOM 1058 N N . ARG A 1 134 ? -8.649 -9.700 16.025 1.00 80.31 134 ARG A N 1
ATOM 1059 C CA . ARG A 1 134 ? -8.559 -10.347 14.703 1.00 80.31 134 ARG A CA 1
ATOM 1060 C C . ARG A 1 134 ? -8.191 -9.338 13.615 1.00 80.31 134 ARG A C 1
ATOM 1062 O O . ARG A 1 134 ? -7.332 -9.624 12.789 1.00 80.31 134 ARG A O 1
ATOM 1069 N N . ILE A 1 135 ? -8.776 -8.141 13.663 1.00 78.19 135 ILE A N 1
ATOM 1070 C CA . ILE A 1 135 ? -8.444 -7.035 12.756 1.00 78.19 135 ILE A CA 1
ATOM 1071 C C . ILE A 1 135 ? -6.981 -6.599 12.911 1.00 78.19 135 ILE A C 1
ATOM 1073 O O . ILE A 1 135 ? -6.309 -6.383 11.905 1.00 78.19 135 ILE A O 1
ATOM 1077 N N . LEU A 1 136 ? -6.467 -6.496 14.142 1.00 80.25 136 LEU A N 1
ATOM 1078 C CA . LEU A 1 136 ? -5.051 -6.205 14.381 1.00 80.25 136 LEU A CA 1
ATOM 1079 C C . LEU A 1 136 ? -4.164 -7.291 13.772 1.00 80.25 136 LEU A C 1
ATOM 1081 O O . LEU A 1 136 ? -3.201 -6.964 13.094 1.00 80.25 136 LEU A O 1
ATOM 1085 N N . VAL A 1 137 ? -4.480 -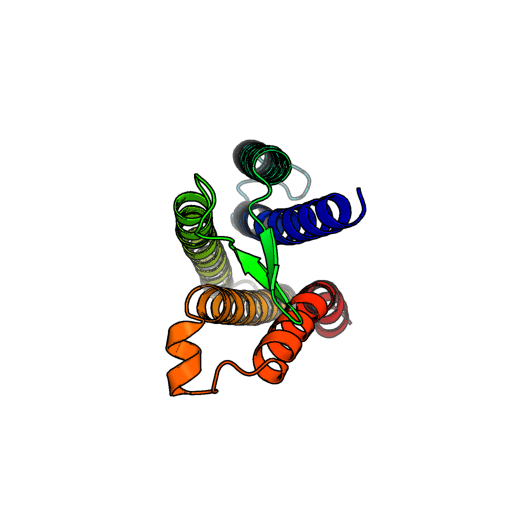8.570 13.995 1.00 81.38 137 VAL A N 1
ATOM 1086 C CA . VAL A 1 137 ? -3.707 -9.682 13.421 1.00 81.38 137 VAL A CA 1
ATOM 1087 C C . VAL A 1 137 ? -3.708 -9.600 11.895 1.00 81.38 137 VAL A C 1
ATOM 1089 O O . VAL A 1 137 ? -2.644 -9.686 11.291 1.00 81.38 137 VAL A O 1
ATOM 1092 N N . GLN A 1 138 ? -4.864 -9.340 11.276 1.00 82.62 138 GLN A N 1
ATOM 1093 C CA . GLN A 1 138 ? -4.961 -9.110 9.835 1.00 82.62 138 GLN A CA 1
ATOM 1094 C C . GLN A 1 138 ? -4.059 -7.957 9.382 1.00 82.62 138 GLN A C 1
ATOM 1096 O O . GLN A 1 138 ? -3.285 -8.115 8.442 1.00 82.62 138 GLN A O 1
ATOM 1101 N N . ALA A 1 139 ? -4.140 -6.809 10.056 1.00 80.94 139 ALA A N 1
ATOM 1102 C CA . ALA A 1 139 ? -3.354 -5.629 9.722 1.00 80.94 139 ALA A CA 1
ATOM 1103 C C . ALA A 1 139 ? -1.849 -5.863 9.908 1.00 80.94 139 ALA A C 1
ATOM 1105 O O . ALA A 1 139 ? -1.068 -5.430 9.072 1.00 80.94 139 ALA A O 1
ATOM 1106 N N . THR A 1 140 ? -1.436 -6.581 10.954 1.00 82.94 140 THR A N 1
ATOM 1107 C CA . THR A 1 140 ? -0.034 -6.944 11.198 1.00 82.94 140 THR A CA 1
ATOM 1108 C C . THR A 1 140 ? 0.485 -7.899 10.129 1.00 82.94 140 THR A C 1
ATOM 1110 O O . THR A 1 140 ? 1.589 -7.702 9.623 1.00 82.94 140 THR A O 1
ATOM 1113 N N . LEU A 1 141 ? -0.302 -8.905 9.739 1.00 85.56 141 LEU A N 1
ATOM 1114 C CA . LEU A 1 141 ? 0.068 -9.827 8.662 1.00 85.56 141 LEU A CA 1
ATOM 1115 C C . LEU A 1 141 ? 0.190 -9.094 7.321 1.00 85.56 141 LEU A C 1
ATOM 1117 O O . LEU A 1 141 ? 1.188 -9.254 6.630 1.00 85.56 141 LEU A O 1
ATOM 1121 N N . LEU A 1 142 ? -0.769 -8.231 6.983 1.00 83.75 142 LEU A N 1
ATOM 1122 C CA . LEU A 1 142 ? -0.716 -7.433 5.755 1.00 83.75 142 LEU A CA 1
ATOM 1123 C C . LEU A 1 142 ? 0.443 -6.434 5.764 1.00 83.75 142 LEU A C 1
ATOM 1125 O O . LEU A 1 142 ? 1.169 -6.337 4.782 1.00 83.75 142 LEU A O 1
ATOM 1129 N N . CYS A 1 143 ? 0.641 -5.719 6.873 1.00 85.19 143 CYS A N 1
ATOM 1130 C CA . CYS A 1 143 ? 1.705 -4.731 7.009 1.00 85.19 143 CYS A CA 1
ATOM 1131 C C . CYS A 1 143 ? 3.084 -5.388 6.939 1.00 85.19 143 CYS A C 1
ATOM 1133 O O . CYS A 1 143 ? 3.953 -4.879 6.244 1.00 85.19 143 CYS A O 1
ATOM 1135 N N . SER A 1 144 ? 3.287 -6.519 7.624 1.00 85.81 144 SER A N 1
ATOM 1136 C CA . SER A 1 144 ? 4.548 -7.267 7.540 1.00 85.81 144 SER A CA 1
ATOM 1137 C C . SER A 1 144 ? 4.794 -7.780 6.125 1.00 85.81 144 SER A C 1
ATOM 1139 O O . SER A 1 144 ? 5.873 -7.557 5.592 1.00 85.81 144 SER A O 1
ATOM 1141 N N . TYR A 1 145 ? 3.781 -8.356 5.475 1.00 85.69 145 TYR A N 1
ATOM 1142 C CA . TYR A 1 145 ? 3.889 -8.825 4.097 1.00 85.69 145 TYR A CA 1
ATOM 1143 C C . TYR A 1 145 ? 4.227 -7.692 3.113 1.00 85.69 145 TYR A C 1
ATOM 1145 O O . TYR A 1 145 ? 5.127 -7.836 2.290 1.00 85.69 145 TYR A O 1
ATOM 1153 N N . MET A 1 146 ? 3.551 -6.542 3.217 1.00 86.25 146 MET A N 1
ATOM 1154 C CA . MET A 1 146 ? 3.817 -5.365 2.381 1.00 86.25 146 MET A CA 1
ATOM 1155 C C . MET A 1 146 ? 5.200 -4.766 2.638 1.00 86.25 146 MET A C 1
ATOM 1157 O O . MET A 1 146 ? 5.884 -4.413 1.681 1.00 86.25 146 MET A O 1
ATOM 1161 N N . SER A 1 147 ? 5.636 -4.694 3.900 1.00 85.50 147 SER A N 1
ATOM 1162 C CA . SER A 1 147 ? 6.998 -4.279 4.260 1.00 85.50 147 SER A CA 1
ATOM 1163 C C . SER A 1 147 ? 8.046 -5.217 3.663 1.00 85.50 147 SER A C 1
ATOM 1165 O O . SER A 1 147 ? 9.055 -4.768 3.133 1.00 85.50 147 SER A O 1
ATOM 1167 N N . THR A 1 148 ? 7.816 -6.527 3.720 1.00 84.94 148 THR A N 1
ATOM 1168 C CA . THR A 1 148 ? 8.726 -7.512 3.136 1.00 84.94 148 THR A CA 1
ATOM 1169 C C . THR A 1 148 ? 8.794 -7.355 1.617 1.00 84.94 148 THR A C 1
ATOM 1171 O O . THR A 1 148 ? 9.890 -7.285 1.069 1.00 84.94 148 THR A O 1
ATOM 1174 N N . LEU A 1 149 ? 7.648 -7.207 0.944 1.00 83.69 149 LEU A N 1
ATOM 1175 C CA . LEU A 1 149 ? 7.597 -6.987 -0.501 1.00 83.69 149 LEU A CA 1
ATOM 1176 C C . LEU A 1 149 ? 8.316 -5.708 -0.942 1.00 83.69 149 LEU A C 1
ATOM 1178 O O . LEU A 1 149 ? 9.100 -5.769 -1.880 1.00 83.69 149 LEU A O 1
ATOM 1182 N N . ILE A 1 150 ? 8.090 -4.571 -0.273 1.00 83.94 150 ILE A N 1
ATOM 1183 C CA . ILE A 1 150 ? 8.724 -3.300 -0.660 1.00 83.94 150 ILE A CA 1
ATOM 1184 C C . ILE A 1 150 ? 10.242 -3.332 -0.417 1.00 83.94 150 ILE A C 1
ATOM 1186 O O . ILE A 1 150 ? 11.008 -2.825 -1.231 1.00 83.94 150 ILE A O 1
ATOM 1190 N N . VAL A 1 151 ? 10.695 -3.996 0.656 1.00 82.88 151 VAL A N 1
ATOM 1191 C CA . VAL A 1 151 ? 12.128 -4.203 0.915 1.00 82.88 151 VAL A CA 1
ATOM 1192 C C . VAL A 1 151 ? 12.748 -5.067 -0.180 1.00 82.88 151 VAL A C 1
ATOM 1194 O O . VAL A 1 151 ? 13.774 -4.673 -0.727 1.00 82.88 151 VAL A O 1
ATOM 1197 N N . PHE A 1 152 ? 12.126 -6.194 -0.540 1.00 79.75 152 PHE A N 1
ATOM 1198 C CA . PHE A 1 152 ? 12.624 -7.057 -1.616 1.00 79.75 152 PHE A CA 1
ATOM 1199 C C . PHE A 1 152 ? 12.592 -6.373 -2.987 1.00 79.75 152 PHE A C 1
ATOM 1201 O O . PHE A 1 152 ? 13.509 -6.558 -3.778 1.00 79.75 152 PHE A O 1
ATOM 1208 N N . TRP A 1 153 ? 11.571 -5.558 -3.255 1.00 78.75 153 TRP A N 1
ATOM 1209 C CA . TRP A 1 153 ? 11.420 -4.829 -4.514 1.00 78.75 153 TRP A CA 1
ATOM 1210 C C . TRP A 1 153 ? 12.530 -3.797 -4.744 1.00 78.75 153 TRP A C 1
ATOM 1212 O O . TRP A 1 153 ? 13.088 -3.728 -5.833 1.00 78.75 153 TRP A O 1
ATOM 1222 N N . HIS A 1 154 ? 12.879 -3.011 -3.723 1.00 76.44 154 HIS A N 1
ATOM 1223 C CA . HIS A 1 154 ? 13.890 -1.956 -3.864 1.00 76.44 154 HIS A CA 1
ATOM 1224 C C . HIS A 1 154 ? 15.317 -2.403 -3.536 1.00 76.44 154 HIS A C 1
ATOM 1226 O O . HIS A 1 154 ? 16.261 -1.710 -3.900 1.00 76.44 154 HIS A O 1
ATOM 1232 N N . ASN A 1 155 ? 15.497 -3.531 -2.848 1.00 72.31 155 ASN A N 1
ATOM 1233 C CA . ASN A 1 155 ? 16.817 -4.065 -2.510 1.00 72.31 155 ASN A CA 1
ATOM 1234 C C . ASN A 1 155 ? 17.093 -5.358 -3.277 1.00 72.31 155 ASN A C 1
ATOM 1236 O O . ASN A 1 155 ? 17.553 -6.336 -2.684 1.00 72.31 155 ASN A O 1
ATOM 1240 N N . LEU A 1 156 ? 16.823 -5.359 -4.587 1.00 61.56 156 LEU A N 1
ATOM 1241 C CA . LEU A 1 156 ? 17.122 -6.500 -5.456 1.00 61.56 156 LEU A CA 1
ATOM 1242 C C . LEU A 1 156 ? 18.603 -6.922 -5.346 1.00 61.56 156 LEU A C 1
ATOM 1244 O O . LEU A 1 156 ? 18.884 -8.117 -5.252 1.00 61.56 156 LEU A O 1
ATOM 1248 N N . ASP A 1 157 ? 19.513 -5.959 -5.181 1.00 51.78 157 ASP A N 1
ATOM 1249 C CA . ASP A 1 157 ? 20.945 -6.195 -4.936 1.00 51.78 157 ASP A CA 1
ATOM 1250 C C . ASP A 1 157 ? 21.230 -6.836 -3.562 1.00 51.78 157 ASP A C 1
ATOM 1252 O O . ASP A 1 157 ? 22.136 -7.650 -3.413 1.00 51.78 157 ASP A O 1
ATOM 1256 N N . PHE A 1 158 ? 20.440 -6.523 -2.527 1.00 49.59 158 PHE A N 1
ATOM 1257 C CA . PHE A 1 158 ? 20.571 -7.151 -1.201 1.00 49.59 158 PHE A CA 1
ATOM 1258 C C . PHE A 1 158 ? 20.026 -8.584 -1.207 1.00 49.59 158 PHE A C 1
ATOM 1260 O O . PHE A 1 158 ? 20.490 -9.436 -0.444 1.00 49.59 158 PHE A O 1
ATOM 1267 N N . THR A 1 159 ? 19.069 -8.872 -2.095 1.00 50.84 159 THR A N 1
ATOM 1268 C CA . THR A 1 159 ? 18.673 -10.246 -2.402 1.00 50.84 159 THR A CA 1
ATOM 1269 C C . THR A 1 159 ? 19.820 -11.035 -2.989 1.00 50.84 159 THR A C 1
ATOM 1271 O O . THR A 1 159 ? 19.935 -12.172 -2.577 1.00 50.84 159 THR A O 1
ATOM 1274 N N . GLU A 1 160 ? 20.721 -10.480 -3.809 1.00 51.22 160 GLU A N 1
ATOM 1275 C CA . GLU A 1 160 ? 21.851 -11.253 -4.361 1.00 51.22 160 GLU A CA 1
ATOM 1276 C C . GLU A 1 160 ? 22.742 -11.894 -3.284 1.00 51.22 160 GLU A C 1
ATOM 1278 O O . GLU A 1 160 ? 23.311 -12.962 -3.511 1.00 51.22 160 GLU A O 1
ATOM 1283 N N . PHE A 1 161 ? 22.808 -11.302 -2.085 1.00 52.88 161 PHE A N 1
ATOM 1284 C CA . PHE A 1 161 ? 23.522 -11.874 -0.940 1.00 52.88 161 PHE A CA 1
ATOM 1285 C C . PHE A 1 161 ? 22.817 -13.102 -0.323 1.00 52.88 161 PHE A C 1
ATOM 1287 O O . PHE A 1 161 ? 23.481 -13.971 0.238 1.00 52.88 161 PHE A O 1
ATOM 1294 N N . TRP A 1 162 ? 21.484 -13.199 -0.422 1.00 54.69 162 TRP A N 1
ATOM 1295 C CA . TRP A 1 162 ? 20.665 -14.281 0.162 1.00 54.69 162 TRP A CA 1
ATOM 1296 C C . TRP A 1 162 ? 20.081 -15.265 -0.872 1.00 54.69 162 TRP A C 1
ATOM 1298 O O . TRP A 1 162 ? 19.849 -16.432 -0.560 1.00 54.69 162 TRP A O 1
ATOM 1308 N N . LEU A 1 163 ? 19.827 -14.796 -2.089 1.00 57.12 163 LEU A N 1
ATOM 1309 C CA . LEU A 1 163 ? 19.187 -15.440 -3.233 1.00 57.12 163 LEU A CA 1
ATOM 1310 C C . LEU A 1 163 ? 19.774 -14.807 -4.508 1.00 57.12 163 LEU A C 1
ATOM 1312 O O . LEU A 1 163 ? 19.435 -13.667 -4.823 1.00 57.12 163 LEU A O 1
ATOM 1316 N N . PRO A 1 164 ? 20.617 -15.520 -5.273 1.00 59.28 164 PRO A N 1
ATOM 1317 C CA . PRO A 1 164 ? 21.143 -15.003 -6.532 1.00 59.28 164 PRO A CA 1
ATOM 1318 C C . PRO A 1 164 ? 19.997 -14.484 -7.409 1.00 59.28 164 PRO A C 1
ATOM 1320 O O . PRO A 1 164 ? 18.991 -15.194 -7.551 1.00 59.28 164 PRO A O 1
ATOM 1323 N N . ALA A 1 165 ? 20.141 -13.278 -7.977 1.00 61.69 165 ALA A N 1
ATOM 1324 C CA . ALA A 1 165 ? 19.177 -12.655 -8.887 1.00 61.69 165 ALA A CA 1
ATOM 1325 C C . ALA A 1 165 ? 19.068 -13.470 -10.187 1.00 61.69 165 ALA A C 1
ATOM 1327 O O . ALA A 1 165 ? 19.607 -13.148 -11.239 1.00 61.69 165 ALA A O 1
ATOM 1328 N N . THR A 1 166 ? 18.399 -14.606 -10.071 1.00 69.69 166 THR A N 1
ATOM 1329 C CA . THR A 1 166 ? 18.064 -15.521 -11.150 1.00 69.69 166 THR A CA 1
ATOM 1330 C C . THR A 1 166 ? 16.670 -15.179 -11.645 1.00 69.69 166 THR A C 1
ATOM 1332 O O . THR A 1 166 ? 15.828 -14.705 -10.877 1.00 69.69 166 THR A O 1
ATOM 1335 N N . ASP A 1 167 ? 16.382 -15.500 -12.904 1.00 71.75 167 ASP A N 1
ATOM 1336 C CA . ASP A 1 167 ? 15.036 -15.358 -13.471 1.00 71.75 167 ASP A CA 1
ATOM 1337 C C . ASP A 1 167 ? 13.973 -16.023 -12.573 1.00 71.75 167 ASP A C 1
ATOM 1339 O O . ASP A 1 167 ? 12.875 -15.505 -12.384 1.00 71.75 167 ASP A O 1
ATOM 1343 N N . VAL A 1 168 ? 14.323 -17.128 -11.909 1.00 72.31 168 VAL A N 1
ATOM 1344 C CA . VAL A 1 168 ? 13.445 -17.813 -10.950 1.00 72.31 168 VAL A CA 1
ATOM 1345 C C . VAL A 1 168 ? 13.090 -16.924 -9.754 1.00 72.31 168 VAL A C 1
ATOM 1347 O O . VAL A 1 168 ? 11.921 -16.863 -9.379 1.00 72.31 168 VAL A O 1
ATOM 1350 N N . ALA A 1 169 ? 14.053 -16.213 -9.163 1.00 70.94 169 ALA A N 1
ATOM 1351 C CA . ALA A 1 169 ? 13.804 -15.331 -8.022 1.00 70.94 169 ALA A CA 1
ATOM 1352 C C . ALA A 1 169 ? 12.882 -14.159 -8.402 1.00 70.94 169 ALA A C 1
ATOM 1354 O O . ALA A 1 169 ? 11.937 -13.849 -7.673 1.00 70.94 169 ALA A O 1
ATOM 1355 N N . ILE A 1 170 ? 13.096 -13.572 -9.583 1.00 73.44 170 ILE A N 1
ATOM 1356 C CA . ILE A 1 170 ? 12.257 -12.493 -10.122 1.00 73.44 170 ILE A CA 1
ATOM 1357 C C . ILE A 1 170 ? 10.838 -13.006 -10.403 1.00 73.44 170 ILE A C 1
ATOM 1359 O O . ILE A 1 170 ? 9.858 -12.356 -10.029 1.00 73.44 170 ILE A O 1
ATOM 1363 N N . ALA A 1 171 ? 10.702 -14.189 -11.007 1.00 74.62 171 ALA A N 1
ATOM 1364 C CA . ALA A 1 171 ? 9.404 -14.806 -11.266 1.00 74.62 171 ALA A CA 1
ATOM 1365 C C . ALA A 1 171 ? 8.646 -15.113 -9.963 1.00 74.62 171 ALA A C 1
ATOM 1367 O O . ALA A 1 171 ? 7.456 -14.818 -9.854 1.00 74.62 171 ALA A O 1
ATOM 1368 N N . VAL A 1 172 ? 9.334 -15.648 -8.948 1.00 78.31 172 VAL A N 1
ATOM 1369 C CA . VAL A 1 172 ? 8.749 -15.903 -7.624 1.00 78.31 172 VAL A CA 1
ATOM 1370 C C . VAL A 1 172 ? 8.289 -14.600 -6.976 1.00 78.31 172 VAL A C 1
ATOM 1372 O O . VAL A 1 172 ? 7.157 -14.545 -6.501 1.00 78.31 172 VAL A O 1
ATOM 1375 N N . LEU A 1 173 ? 9.100 -13.537 -7.004 1.00 76.81 173 LEU A N 1
ATOM 1376 C CA . LEU A 1 173 ? 8.723 -12.238 -6.441 1.00 76.81 173 LEU A CA 1
ATOM 1377 C C . LEU A 1 173 ? 7.461 -11.672 -7.113 1.00 76.81 173 LEU A C 1
ATOM 1379 O O . LEU A 1 173 ? 6.538 -11.247 -6.420 1.00 76.81 173 LEU A O 1
ATOM 1383 N N . ASN A 1 174 ? 7.372 -11.742 -8.445 1.00 77.88 174 ASN A N 1
ATOM 1384 C CA . ASN A 1 174 ? 6.183 -11.315 -9.191 1.00 77.88 174 ASN A CA 1
ATOM 1385 C C . ASN A 1 174 ? 4.946 -12.163 -8.837 1.00 77.88 174 ASN A C 1
ATOM 1387 O O . ASN A 1 174 ? 3.861 -11.617 -8.633 1.00 77.88 174 ASN A O 1
ATOM 1391 N N . CYS A 1 175 ? 5.096 -13.485 -8.694 1.00 79.06 175 CYS A N 1
ATOM 1392 C CA . CYS A 1 175 ? 4.016 -14.364 -8.239 1.00 79.06 175 CYS A CA 1
ATOM 1393 C C . CYS A 1 175 ? 3.528 -13.984 -6.835 1.00 79.06 175 CYS A C 1
ATOM 1395 O O . CYS A 1 175 ? 2.324 -13.844 -6.622 1.00 79.06 175 CYS A O 1
ATOM 1397 N N . VAL A 1 176 ? 4.446 -13.777 -5.885 1.00 81.81 176 VAL A N 1
ATOM 1398 C CA . VAL A 1 176 ? 4.136 -13.332 -4.515 1.00 81.81 176 VAL A CA 1
ATOM 1399 C C . VAL A 1 176 ? 3.388 -11.995 -4.554 1.00 81.81 176 VAL A C 1
ATOM 1401 O O . VAL A 1 176 ? 2.375 -11.829 -3.875 1.00 81.81 176 VAL A O 1
ATOM 1404 N N . TRP A 1 177 ? 3.803 -11.072 -5.421 1.00 79.00 177 TRP A N 1
ATOM 1405 C CA . TRP A 1 177 ? 3.136 -9.783 -5.580 1.00 79.00 177 TRP A CA 1
ATOM 1406 C C . TRP A 1 177 ? 1.694 -9.909 -6.093 1.00 79.00 177 TRP A C 1
ATOM 1408 O O . TRP A 1 177 ? 0.795 -9.250 -5.573 1.00 79.00 177 TRP A O 1
ATOM 1418 N N . ILE A 1 178 ? 1.440 -10.806 -7.050 1.00 79.62 178 ILE A N 1
ATOM 1419 C CA . ILE A 1 178 ? 0.084 -11.107 -7.538 1.00 79.62 178 ILE A CA 1
ATOM 1420 C C . ILE A 1 178 ? -0.756 -11.763 -6.435 1.00 79.62 178 ILE A C 1
ATOM 1422 O O . ILE A 1 178 ? -1.912 -11.384 -6.226 1.00 79.62 178 ILE A O 1
ATOM 1426 N N . PHE A 1 179 ? -0.183 -12.714 -5.688 1.00 80.50 179 PHE A N 1
ATOM 1427 C CA . PHE A 1 179 ? -0.871 -13.378 -4.578 1.00 80.50 179 PHE A CA 1
ATOM 1428 C C . PHE A 1 179 ? -1.282 -12.406 -3.470 1.00 80.50 179 PHE A C 1
ATOM 1430 O O . PHE A 1 179 ? -2.316 -12.623 -2.830 1.00 80.50 179 PHE A O 1
ATOM 1437 N N . PHE A 1 180 ? -0.556 -11.300 -3.285 1.00 78.56 180 PHE A N 1
ATOM 1438 C CA . PHE A 1 180 ? -0.967 -10.253 -2.353 1.00 78.56 180 PHE A CA 1
ATOM 1439 C C . PHE A 1 180 ? -2.382 -9.727 -2.620 1.00 78.56 180 PHE A C 1
ATOM 1441 O O . PHE A 1 180 ? -3.152 -9.517 -1.680 1.00 78.56 180 PHE A O 1
ATOM 1448 N N . GLY A 1 181 ? -2.752 -9.549 -3.893 1.00 73.75 181 GLY A N 1
ATOM 1449 C CA . GLY A 1 181 ? -4.083 -9.065 -4.269 1.00 73.75 181 GLY A CA 1
ATOM 1450 C C . GLY A 1 181 ? -5.213 -9.943 -3.715 1.00 73.75 181 GLY A C 1
ATOM 1451 O O . GLY A 1 181 ? -6.292 -9.444 -3.400 1.00 73.75 181 GLY A O 1
ATOM 1452 N N . TYR A 1 182 ? -4.939 -11.234 -3.510 1.00 77.38 182 TYR A N 1
ATOM 1453 C CA . TYR A 1 182 ? -5.880 -12.217 -2.975 1.00 77.38 182 TYR A CA 1
ATOM 1454 C C . TYR A 1 182 ? -5.801 -12.378 -1.450 1.00 77.38 182 TYR A C 1
ATOM 1456 O O . TYR A 1 182 ? -6.763 -12.832 -0.829 1.00 77.38 182 TYR A O 1
ATOM 1464 N N . LEU A 1 183 ? -4.696 -11.969 -0.823 1.00 77.31 183 LEU A N 1
ATOM 1465 C CA . LEU A 1 183 ? -4.484 -12.067 0.625 1.00 77.31 183 LEU A CA 1
ATOM 1466 C C . LEU A 1 183 ? -5.494 -11.226 1.413 1.00 77.31 183 LEU A C 1
ATOM 1468 O O . LEU A 1 183 ? -6.029 -11.687 2.418 1.00 77.31 183 LEU A O 1
ATOM 1472 N N . ASN A 1 184 ? -5.806 -10.019 0.938 1.00 72.56 184 ASN A N 1
ATOM 1473 C CA . ASN A 1 184 ? -6.782 -9.136 1.581 1.00 72.56 184 ASN A CA 1
ATOM 1474 C C . ASN A 1 184 ? -8.189 -9.765 1.699 1.00 72.56 184 ASN A C 1
ATOM 1476 O O . ASN A 1 184 ? -8.692 -9.881 2.821 1.00 72.56 184 ASN A O 1
ATOM 1480 N N . PRO A 1 185 ? -8.834 -10.208 0.599 1.00 72.50 185 PRO A N 1
ATOM 1481 C CA . PRO A 1 185 ? -10.129 -10.882 0.676 1.00 72.50 185 PRO A CA 1
ATOM 1482 C C . PRO A 1 185 ? -10.055 -12.243 1.382 1.00 72.50 185 PRO A C 1
ATOM 1484 O O . PRO A 1 185 ? -10.960 -12.563 2.149 1.00 72.50 185 PRO A O 1
ATOM 1487 N N . ALA A 1 186 ? -8.978 -13.018 1.211 1.00 75.38 186 ALA A N 1
ATOM 1488 C CA . ALA A 1 186 ? -8.817 -14.298 1.905 1.00 75.38 186 ALA A CA 1
ATOM 1489 C C . ALA A 1 186 ? -8.767 -14.131 3.433 1.00 75.38 186 ALA A C 1
ATOM 1491 O O . ALA A 1 186 ? -9.458 -14.846 4.156 1.00 75.38 186 ALA A O 1
ATOM 1492 N N . LEU A 1 187 ? -8.010 -13.150 3.937 1.00 74.38 187 LEU A N 1
ATOM 1493 C CA . LEU A 1 187 ? -7.945 -12.855 5.370 1.00 74.38 187 LEU A CA 1
ATOM 1494 C C . LEU A 1 187 ? -9.288 -12.363 5.917 1.00 74.38 187 LEU A C 1
ATOM 1496 O O . LEU A 1 187 ? -9.647 -12.721 7.037 1.00 74.38 187 LEU A O 1
ATOM 1500 N N . LEU A 1 188 ? -10.047 -11.588 5.133 1.00 72.25 188 LEU A N 1
ATOM 1501 C CA . LEU A 1 188 ? -11.405 -11.191 5.513 1.00 72.25 188 LEU A CA 1
ATOM 1502 C C . LEU A 1 188 ? -12.325 -12.404 5.658 1.00 72.25 188 LEU A C 1
ATOM 1504 O O . LEU A 1 188 ? -13.069 -12.469 6.630 1.00 72.25 188 LEU A O 1
ATOM 1508 N N . VAL A 1 189 ? -12.260 -13.370 4.739 1.00 75.81 189 VAL A N 1
ATOM 1509 C CA . VAL A 1 189 ? -13.067 -14.596 4.822 1.00 75.81 189 VAL A CA 1
ATOM 1510 C C . VAL A 1 189 ? -12.637 -15.451 6.012 1.00 75.81 189 VAL A C 1
ATOM 1512 O O . VAL A 1 189 ? -13.481 -15.836 6.804 1.00 75.81 189 VAL A O 1
ATOM 1515 N N . ILE A 1 190 ? -11.341 -15.703 6.200 1.00 75.44 190 ILE A N 1
ATOM 1516 C CA . ILE A 1 190 ? -10.845 -16.601 7.258 1.00 75.44 190 ILE A CA 1
ATOM 1517 C C . ILE A 1 190 ? -11.097 -16.037 8.662 1.00 75.44 190 ILE A C 1
ATOM 1519 O O . ILE A 1 190 ? -11.404 -16.785 9.586 1.00 75.44 190 ILE A O 1
ATOM 1523 N N . LEU A 1 191 ? -10.942 -14.724 8.851 1.00 66.50 191 LEU A N 1
ATOM 1524 C CA . LEU A 1 191 ? -11.045 -14.102 10.175 1.00 66.50 191 LEU A CA 1
ATOM 1525 C C . LEU A 1 191 ? -12.473 -13.663 10.531 1.00 66.50 191 LEU A C 1
ATOM 1527 O O . LEU A 1 191 ? -12.748 -13.419 11.712 1.00 66.50 191 LEU A O 1
ATOM 1531 N N . ASN A 1 192 ? -13.358 -13.544 9.536 1.00 63.88 192 ASN A N 1
ATOM 1532 C CA . ASN A 1 192 ? -14.762 -13.163 9.714 1.00 63.88 192 ASN A CA 1
ATOM 1533 C C . ASN A 1 192 ? -15.761 -14.308 9.449 1.00 63.88 192 ASN A C 1
ATOM 1535 O O . ASN A 1 192 ? -16.956 -14.088 9.645 1.00 63.88 192 ASN A O 1
ATOM 1539 N N . ALA A 1 193 ? -15.294 -15.485 9.012 1.00 50.75 193 ALA A N 1
ATOM 1540 C CA . ALA A 1 193 ? -16.018 -16.756 9.126 1.00 50.75 193 ALA A CA 1
ATOM 1541 C C . ALA A 1 193 ? -16.048 -17.240 10.587 1.00 50.75 193 ALA A C 1
ATOM 1543 O O . ALA A 1 193 ? -17.039 -17.916 10.936 1.00 50.75 193 ALA A O 1
#

pLDDT: mean 76.96, std 9.53, range [49.59, 90.44]

Radius of gyration: 19.17 Å; chains: 1; bounding box: 46×33×62 Å

Secondary structure (DSSP, 8-state):
-HHHHHHHHHHHHHHHHHHHHHHHHHHHHHHHHHHTTSS-TT---HHHHHHHHHHHHHHHHHHHHHHHHT-EEEETTEEEE-TTSTTHHHHHHHHHHHHHHHHHHHHHHHHHHHHHHHH---TTHHHHHHHHHHHHHHHHHHHHHHHHHHHHHH-HHHHHHHS---HHHHHHHHHHHHHHHHHHHHHHHHHH-